Protein AF-A0A7J6RPG2-F1 (afdb_monomer_lite)

Sequence (304 aa):
GLPTIEQVSAVSSQVAEGRAPYADLAVFRPKQRERLKKLKQAQWVFDDAGRLEKQVKTGVPSHAEWREAFRLFKFSCVMVGASTVAEMDRYEAVVDGLASTYRDYWSVVYEADDNLRSSMLARYKPTVQDSTWGQAFSAAADDIRYWTTHVDRVVTRVRIEESKGAASGRDQPGRVPGENARRGKDVSREVCYAYQGGAHAGLVCPDGRRHVCLKCRKDHELPRGNRDCKREKVAAKGVGRGQQRGAAAKKDEITNDVCRGKSQTEPSKLRDTGGGESRERKVYLGGLRRAYESSRFMPRGRIV

pLDDT: mean 70.22, std 24.09, range [25.72, 98.0]

Foldseek 3Di:
DAADPVLLVQQLVCVVVVHQRDDDLLQQAPPSVVVVVVQVVDDFDQDPVRHTGGDRPSDDDQPVSSLRSLVNSLNSCVVSVQADNVLSVLLNVLLVLLCQQPVVPNVLSSVLVNCCRHPVLVVQFDPDPPTHSSSSSNSSSQPLVSCCVRPVVVVVVVVVVVVVVVVVPPDDDDDDDDDPPPPDDPQLSHADCCLVVQNQQQHQDPSNHFQAASNASDGDNHNRGNPPDPPDPPPPDDDDDDDDDDDDDDDDDDDDDDDDDDDDDDDDDDDDDDDDDPPVVCVVVVVVVVVVVVVVDDDDDDDD

Organism: Perkinsus olseni (NCBI:txid32597)

Secondary structure (DSSP, 8-state):
-PPPHHHHHHHHHHHHTTPPP---TTT--TTHHHHHHHHHH---EE-TTS-EE-----PPPPHHHHHHHHHHHHHHHHHTTS--HHHHHHHHHHHHHHHHHTGGGHHHHHHHHHHIIIIIGGGGS-SSTT--HHHHHHHHHH-HHHHIIIIIHHHHHHHHHHHHHHHHT-----------------GGGSBPSTTTTTTTTTS--TT--B-B-TTT-SB---TTGGGS------------------------------------------------THHHHHHHHHHHHHHHHTTS----PPP-

Structure (mmCIF, N/CA/C/O backbone):
data_AF-A0A7J6RPG2-F1
#
_entry.id   AF-A0A7J6RPG2-F1
#
loop_
_atom_site.group_PDB
_atom_site.id
_atom_site.type_symbol
_atom_site.label_atom_id
_atom_site.label_alt_id
_atom_site.label_comp_id
_atom_site.label_asym_id
_atom_site.label_entity_id
_atom_site.label_seq_id
_atom_site.pdbx_PDB_ins_code
_atom_site.Cartn_x
_atom_site.Cartn_y
_atom_site.Cartn_z
_atom_site.occupancy
_atom_site.B_iso_or_equiv
_atom_site.auth_seq_id
_atom_site.auth_comp_id
_atom_site.auth_asym_id
_atom_site.auth_atom_id
_atom_site.pdbx_PDB_model_num
ATOM 1 N N . GLY A 1 1 ? 8.652 -1.712 13.940 1.00 68.75 1 GLY A N 1
ATOM 2 C CA . GLY A 1 1 ? 8.464 -1.078 15.262 1.00 68.75 1 GLY A CA 1
ATOM 3 C C . GLY A 1 1 ? 6.985 -0.891 15.530 1.00 68.75 1 GLY A C 1
ATOM 4 O O . GLY A 1 1 ? 6.203 -1.106 14.613 1.00 68.75 1 GLY A O 1
ATOM 5 N N . LEU A 1 2 ? 6.614 -0.515 16.754 1.00 83.56 2 LEU A N 1
ATOM 6 C CA . LEU A 1 2 ? 5.250 -0.078 17.072 1.00 83.56 2 LEU A CA 1
ATOM 7 C C . LEU A 1 2 ? 5.065 1.402 16.681 1.00 83.56 2 LEU A C 1
ATOM 9 O O . LEU A 1 2 ? 6.048 2.150 16.730 1.00 83.56 2 LEU A O 1
ATOM 13 N N . PRO A 1 3 ? 3.854 1.821 16.271 1.00 90.25 3 PRO A N 1
ATOM 14 C CA . PRO A 1 3 ? 3.571 3.218 15.955 1.00 90.25 3 PRO A CA 1
ATOM 15 C C . PRO A 1 3 ? 3.589 4.089 17.216 1.00 90.25 3 PRO A C 1
ATOM 17 O O . PRO A 1 3 ? 3.253 3.628 18.307 1.00 90.25 3 PRO A O 1
ATOM 20 N N . THR A 1 4 ? 3.979 5.357 17.072 1.00 90.75 4 THR A N 1
ATOM 21 C CA . THR A 1 4 ? 3.915 6.321 18.181 1.00 90.75 4 THR A CA 1
ATOM 22 C C . THR A 1 4 ? 2.475 6.758 18.451 1.00 90.75 4 THR A C 1
ATOM 24 O O . THR A 1 4 ? 1.588 6.591 17.609 1.00 90.75 4 THR A O 1
ATOM 27 N N . ILE A 1 5 ? 2.225 7.358 19.617 1.00 90.19 5 ILE A N 1
ATOM 28 C CA . ILE A 1 5 ? 0.886 7.848 19.963 1.00 90.19 5 ILE A CA 1
ATOM 29 C C . ILE A 1 5 ? 0.397 8.922 18.986 1.00 90.19 5 ILE A C 1
ATOM 31 O O . ILE A 1 5 ? -0.781 8.937 18.641 1.00 90.19 5 ILE A O 1
ATOM 35 N N . GLU A 1 6 ? 1.287 9.778 18.477 1.00 90.31 6 GLU A N 1
ATOM 36 C CA . GLU A 1 6 ? 0.940 10.808 17.495 1.00 90.31 6 GLU A CA 1
ATOM 37 C C . GLU A 1 6 ? 0.529 10.185 16.158 1.00 90.31 6 GLU A C 1
ATOM 39 O O . GLU A 1 6 ? -0.450 10.612 15.548 1.00 90.31 6 GLU A O 1
ATOM 44 N N . GLN A 1 7 ? 1.234 9.132 15.732 1.00 92.31 7 GLN A N 1
ATOM 45 C CA . GLN A 1 7 ? 0.913 8.378 14.521 1.00 92.31 7 GLN A CA 1
ATOM 46 C C . GLN A 1 7 ? -0.458 7.702 14.627 1.00 92.31 7 GLN A C 1
ATOM 48 O O . GLN A 1 7 ? -1.275 7.817 13.715 1.00 92.31 7 GLN A O 1
ATOM 53 N N . VAL A 1 8 ? -0.739 7.041 15.755 1.00 94.75 8 VAL A N 1
ATOM 54 C CA . VAL A 1 8 ? -2.049 6.418 16.003 1.00 94.75 8 VAL A CA 1
ATOM 55 C C . VAL A 1 8 ? -3.150 7.475 16.093 1.00 94.75 8 VAL A C 1
ATOM 57 O O . VAL A 1 8 ? -4.216 7.292 15.512 1.00 94.75 8 VAL A O 1
ATOM 60 N N . SER A 1 9 ? -2.893 8.602 16.761 1.00 93.50 9 SER A N 1
ATOM 61 C CA . SER A 1 9 ? -3.874 9.683 16.926 1.00 93.50 9 SER A CA 1
ATOM 62 C C . SER A 1 9 ? -4.251 10.337 15.595 1.00 93.50 9 SER A C 1
ATOM 64 O O . SER A 1 9 ? -5.424 10.635 15.383 1.00 93.50 9 SER A O 1
ATOM 66 N N . ALA A 1 10 ? -3.291 10.509 14.680 1.00 92.56 10 ALA A N 1
ATOM 67 C CA . ALA A 1 10 ? -3.544 11.054 13.346 1.00 92.56 10 ALA A CA 1
ATOM 68 C C . ALA A 1 10 ? -4.433 10.135 12.489 1.00 92.56 10 ALA A C 1
ATOM 70 O O . ALA A 1 10 ? -5.340 10.610 11.812 1.00 92.56 10 ALA A O 1
ATOM 71 N N . VAL A 1 11 ? -4.213 8.817 12.543 1.00 95.19 11 VAL A N 1
ATOM 72 C CA . VAL A 1 11 ? -5.087 7.852 11.852 1.00 95.19 11 VAL A CA 1
ATOM 73 C C . VAL A 1 11 ? -6.458 7.788 12.534 1.00 95.19 11 VAL A C 1
ATOM 75 O O . VAL A 1 11 ? -7.488 7.753 11.865 1.00 95.19 11 VAL A O 1
ATOM 78 N N . SER A 1 12 ? -6.486 7.825 13.869 1.00 96.12 12 SER A N 1
ATOM 79 C CA . SER A 1 12 ? -7.718 7.803 14.664 1.00 96.12 12 SER A CA 1
ATOM 80 C C . SER A 1 12 ? -8.649 8.968 14.323 1.00 96.12 12 SER A C 1
ATOM 82 O O . SER A 1 12 ? -9.844 8.752 14.132 1.00 96.12 12 SER A O 1
ATOM 84 N N . SER A 1 13 ? -8.119 10.190 14.172 1.00 96.56 13 SER A N 1
ATOM 85 C CA . SER A 1 13 ? -8.940 11.358 13.826 1.00 96.56 13 SER A CA 1
ATOM 86 C C . SER A 1 13 ? -9.580 11.233 12.443 1.00 96.56 13 SER A C 1
ATOM 88 O O . SER A 1 13 ? -10.771 11.493 12.298 1.00 96.56 13 SER A O 1
ATOM 90 N N . GLN A 1 14 ? -8.840 10.753 11.437 1.00 95.56 14 GLN A N 1
ATOM 91 C CA . GLN A 1 14 ? -9.394 10.503 10.102 1.00 95.56 14 GLN A CA 1
ATOM 92 C C . GLN A 1 14 ? -10.543 9.493 10.147 1.00 95.56 14 GLN A C 1
ATOM 94 O O . GLN A 1 14 ? -11.606 9.746 9.581 1.00 95.56 14 GLN A O 1
ATOM 99 N N . VAL A 1 15 ? -10.342 8.375 10.850 1.00 94.94 15 VAL A N 1
ATOM 100 C CA . VAL A 1 15 ? -11.338 7.303 10.960 1.00 94.94 15 VAL A CA 1
ATOM 101 C C . VAL A 1 15 ? -12.573 7.775 11.729 1.00 94.94 15 VAL A C 1
ATOM 103 O O . VAL A 1 15 ? -13.691 7.489 11.305 1.00 94.94 15 VAL A O 1
ATOM 106 N N . ALA A 1 16 ? -12.391 8.534 12.813 1.00 94.88 16 ALA A N 1
ATOM 107 C CA . ALA A 1 16 ? -13.488 9.108 13.593 1.00 94.88 16 ALA A CA 1
ATOM 108 C C . ALA A 1 16 ? -14.332 10.106 12.781 1.00 94.88 16 ALA A C 1
ATOM 110 O O . ALA A 1 16 ? -15.541 10.193 12.978 1.00 94.88 16 ALA A O 1
ATOM 111 N N . GLU A 1 17 ? -13.713 10.819 11.838 1.00 94.69 17 GLU A N 1
ATOM 112 C CA . GLU A 1 17 ? -14.393 11.708 10.887 1.00 94.69 17 GLU A CA 1
ATOM 113 C C . GLU A 1 17 ? -14.997 10.961 9.681 1.00 94.69 17 GLU A C 1
ATOM 115 O O . GLU A 1 17 ? -15.506 11.587 8.754 1.00 94.69 17 GLU A O 1
ATOM 120 N N . GLY A 1 18 ? -14.933 9.626 9.658 1.00 90.81 18 GLY A N 1
ATOM 121 C CA . GLY A 1 18 ? -15.446 8.813 8.555 1.00 90.81 18 GLY A CA 1
ATOM 122 C C . GLY A 1 18 ? -14.647 8.956 7.257 1.00 90.81 18 GLY A C 1
ATOM 123 O O . GLY A 1 18 ? -15.123 8.544 6.199 1.00 90.81 18 GLY A O 1
ATOM 124 N N . ARG A 1 19 ? -13.437 9.525 7.313 1.00 93.44 19 ARG A N 1
ATOM 125 C CA . ARG A 1 19 ? -12.527 9.624 6.168 1.00 93.44 19 ARG A CA 1
ATOM 126 C C . ARG A 1 19 ? -11.688 8.359 6.033 1.00 93.44 19 ARG A C 1
ATOM 128 O O . ARG A 1 19 ? -11.460 7.635 7.003 1.00 93.44 19 ARG A O 1
ATOM 135 N N . ALA A 1 20 ? -11.210 8.116 4.814 1.00 94.75 20 ALA A N 1
ATOM 136 C CA . ALA A 1 20 ? -10.278 7.032 4.546 1.00 94.75 20 ALA A CA 1
ATOM 137 C C . ALA A 1 20 ? -9.013 7.200 5.411 1.00 94.75 20 ALA A C 1
ATOM 139 O O . ALA A 1 20 ? -8.448 8.299 5.431 1.00 94.75 20 ALA A O 1
ATOM 140 N N . PRO A 1 21 ? -8.562 6.155 6.132 1.00 96.00 21 PRO A N 1
ATOM 141 C CA . PRO A 1 21 ? -7.306 6.209 6.860 1.00 96.00 21 PRO A CA 1
ATOM 142 C C . PRO A 1 21 ? -6.176 6.340 5.844 1.00 96.00 21 PRO A C 1
ATOM 144 O O . PRO A 1 21 ? -6.013 5.491 4.965 1.00 96.00 21 PRO A O 1
ATOM 147 N N . TYR A 1 22 ? -5.396 7.408 5.960 1.00 95.31 22 TYR A N 1
ATOM 148 C CA . TYR A 1 22 ? -4.327 7.705 5.022 1.00 95.31 22 TYR A CA 1
ATOM 149 C C . TYR A 1 22 ? -3.130 8.322 5.734 1.00 95.31 22 TYR A C 1
ATOM 151 O O . TYR A 1 22 ? -3.254 9.283 6.495 1.00 95.31 22 TYR A O 1
ATOM 159 N N . ALA A 1 23 ? -1.952 7.803 5.408 1.00 93.75 23 ALA A N 1
ATOM 160 C CA . ALA A 1 23 ? -0.681 8.407 5.748 1.00 93.75 23 ALA A CA 1
ATOM 161 C C . ALA A 1 23 ? 0.273 8.292 4.555 1.00 93.75 23 ALA A C 1
ATOM 163 O O . ALA A 1 23 ? 0.335 7.246 3.905 1.00 93.75 23 ALA A O 1
ATOM 164 N N . ASP A 1 24 ? 1.040 9.350 4.301 1.00 91.69 24 ASP A N 1
ATOM 165 C CA . ASP A 1 24 ? 2.139 9.317 3.336 1.00 91.69 24 ASP A CA 1
ATOM 166 C C . ASP A 1 24 ? 3.271 8.443 3.896 1.00 91.69 24 ASP A C 1
ATOM 168 O O . ASP A 1 24 ? 3.903 8.785 4.900 1.00 91.69 24 ASP A O 1
ATOM 172 N N . LEU A 1 25 ? 3.538 7.307 3.250 1.00 92.06 25 LEU A N 1
ATOM 173 C CA . LEU A 1 25 ? 4.513 6.309 3.701 1.00 92.06 25 LEU A CA 1
ATOM 174 C C . LEU A 1 25 ? 5.975 6.739 3.481 1.00 92.06 25 LEU A C 1
ATOM 176 O O . LEU A 1 25 ? 6.895 6.164 4.080 1.00 92.06 25 LEU A O 1
ATOM 180 N N . ALA A 1 26 ? 6.224 7.791 2.695 1.00 87.12 26 ALA A N 1
ATOM 181 C CA . ALA A 1 26 ? 7.533 8.431 2.656 1.00 87.12 26 ALA A CA 1
ATOM 182 C C . ALA A 1 26 ? 7.862 9.082 4.012 1.00 87.12 26 ALA A C 1
ATOM 184 O O . ALA A 1 26 ? 9.022 9.048 4.451 1.00 87.12 26 ALA A O 1
ATOM 185 N N . VAL A 1 27 ? 6.836 9.590 4.706 1.00 85.56 27 VAL A N 1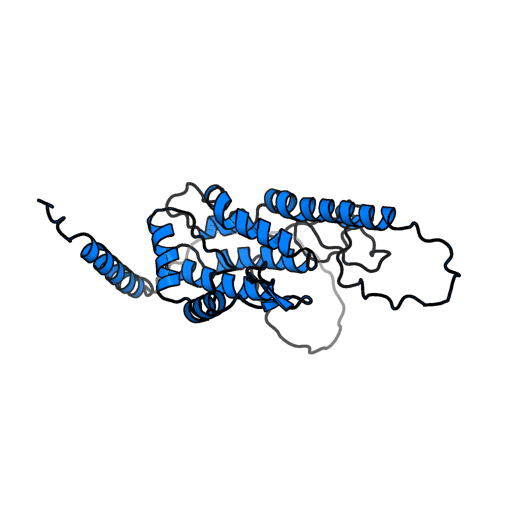
ATOM 186 C CA . VAL A 1 27 ? 6.927 10.305 5.987 1.00 85.56 27 VAL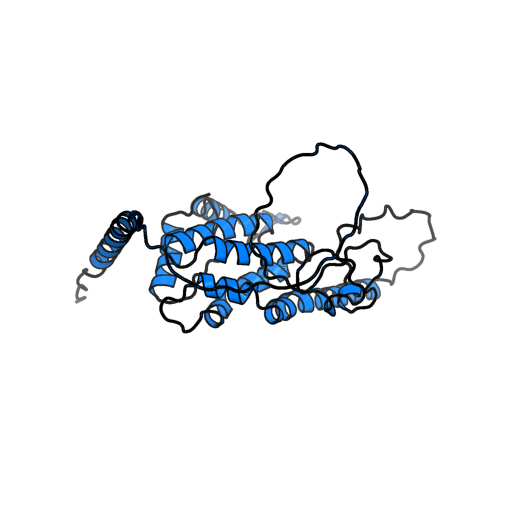 A CA 1
ATOM 187 C C . VAL A 1 27 ? 6.602 9.405 7.190 1.00 85.56 27 VAL A C 1
ATOM 189 O O . VAL A 1 27 ? 7.283 9.490 8.218 1.00 85.56 27 VAL A O 1
ATOM 192 N N . PHE A 1 28 ? 5.602 8.529 7.071 1.00 88.31 28 PHE A N 1
ATOM 193 C CA . PHE A 1 28 ? 5.028 7.713 8.147 1.00 88.31 28 PHE A CA 1
ATOM 194 C C . PHE A 1 28 ? 5.927 6.533 8.529 1.00 88.31 28 PHE A C 1
ATOM 196 O O . PHE A 1 28 ? 5.744 5.396 8.099 1.00 88.31 28 PHE A O 1
ATOM 203 N N . ARG A 1 29 ? 6.970 6.816 9.309 1.00 85.94 29 ARG A N 1
ATOM 204 C CA . ARG A 1 29 ? 8.091 5.897 9.544 1.00 85.94 29 ARG A CA 1
ATOM 205 C C . ARG A 1 29 ? 8.485 5.831 11.018 1.00 85.94 29 ARG A C 1
ATOM 207 O O . ARG A 1 29 ? 8.101 6.709 11.794 1.00 85.94 29 ARG A O 1
ATOM 214 N N . PRO A 1 30 ? 9.268 4.822 11.438 1.00 84.44 30 PRO A N 1
ATOM 215 C CA . PRO A 1 30 ? 9.754 4.782 12.808 1.00 84.44 30 PRO A CA 1
ATOM 216 C C . PRO A 1 30 ? 10.658 5.987 13.088 1.00 84.44 30 PRO A C 1
ATOM 218 O O . PRO A 1 30 ? 11.291 6.533 12.182 1.00 84.44 30 PRO A O 1
ATOM 221 N N . LYS A 1 31 ? 10.733 6.399 14.360 1.00 81.06 31 LYS A N 1
ATOM 222 C CA . LYS A 1 31 ? 11.570 7.528 14.808 1.00 81.06 31 LYS A CA 1
ATOM 223 C C . LYS A 1 31 ? 11.309 8.821 14.016 1.00 81.06 31 LYS A C 1
ATOM 225 O O . LYS A 1 31 ? 12.222 9.609 13.763 1.00 81.06 31 LYS A O 1
ATOM 230 N N . GLN A 1 32 ? 10.049 9.063 13.643 1.00 76.75 32 GLN A N 1
ATOM 231 C CA . GLN A 1 32 ? 9.643 10.185 12.791 1.00 76.75 32 GLN A CA 1
ATOM 232 C C . GLN A 1 32 ? 10.148 11.539 13.306 1.00 76.75 32 GLN A C 1
ATOM 234 O O . GLN A 1 32 ? 10.609 12.355 12.516 1.00 76.75 32 GLN A O 1
ATOM 239 N N . ARG A 1 33 ? 10.163 11.765 14.626 1.00 77.38 33 ARG A N 1
ATOM 240 C CA . ARG A 1 33 ? 10.690 13.001 15.230 1.00 77.38 33 ARG A CA 1
ATOM 241 C C . ARG A 1 33 ? 12.181 13.213 14.951 1.00 77.38 33 ARG A C 1
ATOM 243 O O . ARG A 1 33 ? 12.581 14.315 14.588 1.00 77.38 33 ARG A O 1
ATOM 250 N N . GLU A 1 34 ? 13.002 12.178 15.103 1.00 79.81 34 GLU A N 1
ATOM 251 C CA . GLU A 1 34 ? 14.437 12.243 14.795 1.00 79.81 34 GLU A CA 1
ATOM 252 C C . GLU A 1 34 ? 14.668 12.423 13.297 1.00 79.81 34 GLU A C 1
ATOM 254 O O . GLU A 1 34 ? 15.503 13.227 12.890 1.00 79.81 34 GLU A O 1
ATOM 259 N N . ARG A 1 35 ? 13.891 11.725 12.463 1.00 76.19 35 ARG A N 1
ATOM 260 C CA . ARG A 1 35 ? 13.989 11.853 11.009 1.00 76.19 35 ARG A CA 1
ATOM 261 C C . ARG A 1 35 ? 13.576 13.237 10.526 1.00 76.19 35 ARG A C 1
ATOM 263 O O . ARG A 1 35 ? 14.281 13.805 9.707 1.00 76.19 35 ARG A O 1
ATOM 270 N N . LEU A 1 36 ? 12.491 13.806 11.045 1.00 75.50 36 LEU A N 1
ATOM 271 C CA . LEU A 1 36 ? 12.065 15.166 10.717 1.00 75.50 36 LEU A CA 1
ATOM 272 C C . LEU A 1 36 ? 13.099 16.199 11.169 1.00 75.50 36 LEU A C 1
ATOM 274 O O . LEU A 1 36 ? 13.343 17.153 10.442 1.00 75.50 36 LEU A O 1
ATOM 278 N N . LYS A 1 37 ? 13.756 15.999 12.320 1.00 76.62 37 LYS A N 1
ATOM 279 C CA . LYS A 1 37 ? 14.907 16.827 12.716 1.00 76.62 37 LYS A CA 1
ATOM 280 C C . LYS A 1 37 ? 16.047 16.707 11.705 1.00 76.62 37 LYS A C 1
ATOM 282 O O . LYS A 1 37 ? 16.511 17.729 11.224 1.00 76.62 37 LYS A O 1
ATOM 287 N N . LYS A 1 38 ? 16.431 15.487 11.314 1.00 71.75 38 LYS A N 1
ATOM 288 C CA . LYS A 1 38 ? 17.472 15.252 10.296 1.00 71.75 38 LYS A CA 1
ATOM 289 C C . LYS A 1 38 ? 17.104 15.817 8.921 1.00 71.75 38 LYS A C 1
ATOM 291 O O . LYS A 1 38 ? 17.973 16.343 8.247 1.00 71.75 38 LYS A O 1
ATOM 296 N N . LEU A 1 39 ? 15.836 15.745 8.516 1.00 69.25 39 LEU A N 1
ATOM 297 C CA . LEU A 1 39 ? 15.333 16.322 7.264 1.00 69.25 39 LEU A CA 1
ATOM 298 C C . LEU A 1 39 ? 15.305 17.851 7.294 1.00 69.25 39 LEU A C 1
ATOM 300 O O . LEU A 1 39 ? 15.491 18.460 6.253 1.00 69.25 39 LEU A O 1
ATOM 304 N N . LYS A 1 40 ? 15.070 18.455 8.466 1.00 67.00 40 LYS A N 1
ATOM 305 C CA . LYS A 1 40 ? 15.168 19.907 8.679 1.00 67.00 40 LYS A CA 1
ATOM 306 C C . LYS A 1 40 ? 16.621 20.390 8.809 1.00 67.00 40 LYS A C 1
ATOM 308 O O . LYS A 1 40 ? 16.874 21.565 8.575 1.00 67.00 40 LYS A O 1
ATOM 313 N N . GLN A 1 41 ? 17.536 19.515 9.241 1.00 62.34 41 GLN A N 1
ATOM 314 C CA . GLN A 1 41 ? 18.970 19.792 9.422 1.00 62.34 41 GLN A CA 1
ATOM 315 C C . GLN A 1 41 ? 19.796 19.532 8.156 1.00 62.34 41 GLN A C 1
ATOM 317 O O . GLN A 1 41 ? 20.748 20.260 7.900 1.00 62.34 41 GLN A O 1
ATOM 322 N N . ALA A 1 42 ? 19.420 18.549 7.332 1.00 61.62 42 ALA A N 1
ATOM 323 C CA . ALA A 1 42 ? 19.679 18.632 5.900 1.00 61.62 42 ALA A CA 1
ATOM 324 C C . ALA A 1 42 ? 18.945 19.900 5.441 1.00 61.62 42 ALA A C 1
ATOM 326 O O . ALA A 1 42 ? 17.808 20.128 5.827 1.00 61.62 42 ALA A O 1
ATOM 327 N N . GLN A 1 43 ? 19.576 20.843 4.766 1.00 59.72 43 GLN A N 1
ATOM 328 C CA . GLN A 1 43 ? 19.829 20.747 3.345 1.00 59.72 43 GLN A CA 1
ATOM 329 C C . GLN A 1 43 ? 20.799 21.874 2.962 1.00 59.72 43 GLN A C 1
ATOM 331 O O . GLN A 1 43 ? 20.368 22.976 2.652 1.00 59.72 43 GLN A O 1
ATOM 336 N N . TRP A 1 44 ? 22.093 21.604 2.998 1.00 61.69 44 TRP A N 1
ATOM 337 C CA . TRP A 1 44 ? 23.102 22.426 2.342 1.00 61.69 44 TRP A CA 1
ATOM 338 C C . TRP A 1 44 ? 24.213 21.458 1.953 1.00 61.69 44 TRP A C 1
ATOM 340 O O . TRP A 1 44 ? 24.912 20.931 2.815 1.00 61.69 44 TRP A O 1
ATOM 350 N N . VAL A 1 45 ? 24.274 21.114 0.674 1.00 66.81 45 VAL A N 1
ATOM 351 C CA . VAL A 1 45 ? 25.299 20.244 0.095 1.00 66.81 45 VAL A CA 1
ATOM 352 C C . VAL A 1 45 ? 26.009 21.077 -0.957 1.00 66.81 45 VAL A C 1
ATOM 354 O O . VAL A 1 45 ? 25.343 21.759 -1.728 1.00 66.81 45 VAL A O 1
ATOM 357 N N . PHE A 1 46 ? 27.337 21.069 -0.962 1.00 72.62 46 PHE A N 1
ATOM 358 C CA . PHE A 1 46 ? 28.089 21.710 -2.034 1.00 72.62 46 PHE A CA 1
ATOM 359 C C . PHE A 1 46 ? 27.905 20.902 -3.324 1.00 72.62 46 PHE A C 1
ATOM 361 O O . PHE A 1 46 ? 28.097 19.686 -3.307 1.00 72.62 46 PHE A O 1
ATOM 368 N N . ASP A 1 47 ? 27.486 21.559 -4.405 1.00 74.44 47 ASP A N 1
ATOM 369 C CA . ASP A 1 47 ? 27.525 20.981 -5.748 1.00 74.44 47 ASP A CA 1
ATOM 370 C C . ASP A 1 47 ? 28.986 20.818 -6.218 1.00 74.44 47 ASP A C 1
ATOM 372 O O . ASP A 1 47 ? 29.922 21.328 -5.593 1.00 74.44 47 ASP A O 1
ATOM 376 N N . ASP A 1 48 ? 29.196 20.120 -7.337 1.00 76.94 48 ASP A N 1
ATOM 377 C CA . ASP A 1 48 ? 30.534 19.929 -7.923 1.00 76.94 48 ASP A CA 1
ATOM 378 C C . ASP A 1 48 ? 31.192 21.256 -8.371 1.00 76.94 48 ASP A C 1
ATOM 380 O O . ASP A 1 48 ? 32.386 21.297 -8.661 1.00 76.94 48 ASP A O 1
ATOM 384 N N . ALA A 1 49 ? 30.431 22.356 -8.397 1.00 80.94 49 ALA A N 1
ATOM 385 C CA . ALA A 1 49 ? 30.889 23.716 -8.670 1.00 80.94 49 ALA A CA 1
ATOM 386 C C . ALA A 1 49 ? 31.090 24.560 -7.387 1.00 80.94 49 ALA A C 1
ATOM 388 O O . ALA A 1 49 ? 31.330 25.766 -7.475 1.00 80.94 49 ALA A O 1
ATOM 389 N N . GLY A 1 50 ? 31.006 23.956 -6.194 1.00 80.00 50 GLY A N 1
ATOM 390 C CA . GLY A 1 50 ? 31.215 24.621 -4.906 1.00 80.00 50 GLY A CA 1
ATOM 391 C C . GLY A 1 50 ? 30.066 25.525 -4.439 1.00 80.00 50 GLY A C 1
ATOM 392 O O . GLY A 1 50 ? 30.249 26.319 -3.514 1.00 80.00 50 GLY A O 1
ATOM 393 N N . ARG A 1 51 ? 28.875 25.427 -5.033 1.00 80.94 51 ARG A N 1
ATOM 394 C CA . ARG A 1 51 ? 27.676 26.172 -4.624 1.00 80.94 51 ARG A CA 1
ATOM 395 C C . ARG A 1 51 ? 26.877 25.382 -3.601 1.00 80.94 51 ARG A C 1
ATOM 397 O O . ARG A 1 51 ? 26.670 24.182 -3.731 1.00 80.94 51 ARG A O 1
ATOM 404 N N . LEU A 1 52 ? 26.408 26.075 -2.572 1.00 75.06 52 LEU A N 1
ATOM 405 C CA . LEU A 1 52 ? 25.633 25.478 -1.494 1.00 75.06 52 LEU A CA 1
ATOM 406 C C . LEU A 1 52 ? 24.184 25.253 -1.966 1.00 75.06 52 LEU A C 1
ATOM 408 O O . LEU A 1 52 ? 23.405 26.199 -2.056 1.00 75.06 52 LEU A O 1
ATOM 412 N N . GLU A 1 53 ? 23.808 24.010 -2.259 1.00 71.50 53 GLU A N 1
ATOM 413 C CA . GLU A 1 53 ? 22.463 23.655 -2.710 1.00 71.50 53 GLU A CA 1
ATOM 414 C C . GLU A 1 53 ? 21.629 22.973 -1.623 1.00 71.50 53 GLU A C 1
ATOM 416 O O . GLU A 1 53 ? 22.052 22.065 -0.894 1.00 71.50 53 GLU A O 1
ATOM 421 N N . LYS A 1 54 ? 20.369 23.399 -1.543 1.00 65.94 54 LYS A N 1
ATOM 422 C CA . LYS A 1 54 ? 19.377 22.855 -0.625 1.00 65.94 54 LYS A CA 1
ATOM 423 C C . LYS A 1 54 ? 18.810 21.542 -1.196 1.00 65.94 54 LYS A C 1
ATOM 425 O O . LYS A 1 54 ? 17.752 21.531 -1.815 1.00 65.94 54 LYS A O 1
ATOM 430 N N . GLN A 1 55 ? 19.475 20.403 -0.968 1.00 57.91 55 GLN A N 1
ATOM 431 C CA . GLN A 1 55 ? 19.073 19.098 -1.541 1.00 57.91 55 GLN A CA 1
ATOM 432 C C . GLN A 1 55 ? 17.904 18.413 -0.808 1.00 57.91 55 GLN A C 1
ATOM 434 O O . GLN A 1 55 ? 18.070 17.964 0.329 1.00 57.91 55 GLN A O 1
ATOM 439 N N . VAL A 1 56 ? 16.692 18.381 -1.388 1.00 56.06 56 VAL A N 1
ATOM 440 C CA . VAL A 1 56 ? 15.507 17.828 -0.692 1.00 56.06 56 VAL A CA 1
ATOM 441 C C . VAL A 1 56 ? 15.541 16.315 -0.860 1.00 56.06 56 VAL A C 1
ATOM 443 O O . VAL A 1 56 ? 15.228 15.795 -1.923 1.00 56.06 56 VAL A O 1
ATOM 446 N N . LYS A 1 57 ? 15.908 15.577 0.194 1.00 54.62 57 LYS A N 1
ATOM 447 C CA . LYS A 1 57 ? 15.890 14.101 0.197 1.00 54.62 57 LYS A CA 1
ATOM 448 C C . LYS A 1 57 ? 14.478 13.525 0.384 1.00 54.62 57 LYS A C 1
ATOM 450 O O . LYS A 1 57 ? 14.277 12.628 1.201 1.00 54.62 57 LYS A O 1
ATOM 455 N N . THR A 1 58 ? 13.487 14.022 -0.348 1.00 59.47 58 THR A N 1
ATOM 456 C CA . THR A 1 58 ? 12.170 13.371 -0.448 1.00 59.47 58 THR A CA 1
ATOM 457 C C . THR A 1 58 ? 12.115 12.582 -1.748 1.00 59.47 58 THR A C 1
ATOM 459 O O . THR A 1 58 ? 11.388 12.926 -2.673 1.00 59.47 58 THR A O 1
ATOM 462 N N . GLY A 1 59 ? 12.953 11.550 -1.838 1.00 69.31 59 GLY A N 1
ATOM 463 C CA . GLY A 1 59 ? 12.839 10.554 -2.897 1.00 69.31 59 GLY A CA 1
ATOM 464 C C . GLY A 1 59 ? 11.695 9.586 -2.606 1.00 69.31 59 GLY A C 1
ATOM 465 O O . GLY A 1 59 ? 11.317 9.391 -1.446 1.00 69.31 59 GLY A O 1
ATOM 466 N N . VAL A 1 60 ? 11.180 8.957 -3.663 1.00 82.88 60 VAL A N 1
ATOM 467 C CA . VAL A 1 60 ? 10.302 7.788 -3.552 1.00 82.88 60 VAL A CA 1
ATOM 468 C C . VAL A 1 60 ? 10.970 6.776 -2.609 1.00 82.88 60 VAL A C 1
ATOM 470 O O . VAL A 1 60 ? 12.143 6.447 -2.815 1.00 82.88 60 VAL A O 1
ATOM 473 N N . PRO A 1 61 ? 10.280 6.302 -1.556 1.00 89.31 61 PRO A N 1
ATOM 474 C CA . PRO A 1 61 ? 10.862 5.338 -0.631 1.00 89.31 61 PRO A CA 1
ATOM 475 C C . PRO A 1 61 ? 11.214 4.060 -1.386 1.00 89.31 61 PRO A C 1
ATOM 477 O O . PRO A 1 61 ? 10.477 3.673 -2.282 1.00 89.31 61 PRO A O 1
ATOM 480 N N . SER A 1 62 ? 12.288 3.361 -1.029 1.00 92.25 62 SER A N 1
ATOM 481 C CA . SER A 1 62 ? 12.530 2.023 -1.585 1.00 92.25 62 SER A CA 1
ATOM 482 C C . SER A 1 62 ? 11.421 1.042 -1.169 1.00 92.25 62 SER A C 1
ATOM 484 O O . SER A 1 62 ? 10.712 1.261 -0.187 1.00 92.25 62 SER A O 1
ATOM 486 N N . HIS A 1 63 ? 11.286 -0.088 -1.867 1.00 94.69 63 HIS A N 1
ATOM 487 C CA . HIS A 1 63 ? 10.285 -1.107 -1.514 1.00 94.69 63 HIS A CA 1
ATOM 488 C C . HIS A 1 63 ? 10.433 -1.625 -0.070 1.00 94.69 63 HIS A C 1
ATOM 490 O O . HIS A 1 63 ? 9.444 -1.783 0.645 1.00 94.69 63 HIS A O 1
ATOM 496 N N . ALA A 1 64 ? 11.667 -1.823 0.403 1.00 93.38 64 ALA A N 1
ATOM 497 C CA . ALA A 1 64 ? 11.930 -2.255 1.779 1.00 93.38 64 ALA A CA 1
ATOM 498 C C . ALA A 1 64 ? 11.472 -1.212 2.810 1.00 93.38 64 ALA A C 1
ATOM 500 O O . ALA A 1 64 ? 10.873 -1.541 3.833 1.00 93.38 64 ALA A O 1
ATOM 501 N N . GLU A 1 65 ? 11.728 0.054 2.507 1.00 91.94 65 GLU A N 1
ATOM 502 C CA . GLU A 1 65 ? 11.320 1.186 3.321 1.00 91.94 65 GLU A CA 1
ATOM 503 C C . GLU A 1 65 ? 9.800 1.392 3.343 1.00 91.94 65 GLU A C 1
ATOM 505 O O . GLU A 1 65 ? 9.231 1.676 4.398 1.00 91.94 65 GLU A O 1
ATOM 510 N N . TRP A 1 66 ? 9.142 1.223 2.193 1.00 95.19 66 TRP A N 1
ATOM 511 C CA . TRP A 1 66 ? 7.685 1.201 2.097 1.00 95.19 66 TRP A CA 1
ATOM 512 C C . TRP A 1 66 ? 7.108 0.090 2.967 1.00 95.19 66 TRP A C 1
ATOM 514 O O . TRP A 1 66 ? 6.187 0.348 3.730 1.00 95.19 66 TRP A O 1
ATOM 524 N N . ARG A 1 67 ? 7.686 -1.117 2.944 1.00 95.31 67 ARG A N 1
ATOM 525 C CA . ARG A 1 67 ? 7.191 -2.244 3.747 1.00 95.31 67 ARG A CA 1
ATOM 526 C C . ARG A 1 67 ? 7.286 -1.964 5.247 1.00 95.31 67 ARG A C 1
ATOM 528 O O . ARG A 1 67 ? 6.385 -2.310 6.008 1.00 95.31 67 ARG A O 1
ATOM 535 N N . GLU A 1 68 ? 8.362 -1.321 5.694 1.00 93.75 68 GLU A N 1
ATOM 536 C CA . GLU A 1 68 ? 8.492 -0.904 7.093 1.00 93.75 68 GLU A CA 1
ATOM 537 C C . GLU A 1 68 ? 7.431 0.140 7.484 1.00 93.75 68 GLU A C 1
ATOM 539 O O . GLU A 1 68 ? 6.778 -0.005 8.522 1.00 93.75 68 GLU A O 1
ATOM 544 N N . ALA A 1 69 ? 7.230 1.156 6.641 1.00 94.00 69 ALA A N 1
ATOM 545 C CA . ALA A 1 69 ? 6.214 2.190 6.836 1.00 94.00 69 ALA A CA 1
ATOM 546 C C . ALA A 1 69 ? 4.788 1.613 6.809 1.00 94.00 69 ALA A C 1
ATOM 548 O O . ALA A 1 69 ? 3.974 1.904 7.686 1.00 94.00 69 ALA A O 1
ATOM 549 N N . PHE A 1 70 ? 4.500 0.728 5.854 1.00 96.19 70 PHE A N 1
ATOM 550 C CA . PHE A 1 70 ? 3.204 0.081 5.702 1.00 96.19 70 PHE A CA 1
ATOM 551 C C . PHE A 1 70 ? 2.870 -0.791 6.910 1.00 96.19 70 PHE A C 1
ATOM 553 O O . PHE A 1 70 ? 1.740 -0.774 7.385 1.00 96.19 70 PHE A O 1
ATOM 560 N N . ARG A 1 71 ? 3.847 -1.501 7.487 1.00 95.12 71 ARG A N 1
ATOM 561 C CA . ARG A 1 71 ? 3.629 -2.279 8.717 1.00 95.12 71 ARG A CA 1
ATOM 562 C C . ARG A 1 71 ? 3.246 -1.402 9.903 1.00 95.12 71 ARG A C 1
ATOM 564 O O . ARG A 1 71 ? 2.347 -1.775 10.651 1.00 95.12 71 ARG A O 1
ATOM 571 N N . LEU A 1 72 ? 3.888 -0.245 10.068 1.00 95.31 72 LEU A N 1
ATOM 572 C CA . LEU A 1 72 ? 3.487 0.726 11.090 1.00 95.31 72 LEU A CA 1
ATOM 573 C C . LEU A 1 72 ? 2.059 1.214 10.854 1.00 95.31 72 LEU A C 1
ATOM 575 O O . LEU A 1 72 ? 1.250 1.200 11.777 1.00 95.31 72 LEU A O 1
ATOM 579 N N . PHE A 1 73 ? 1.748 1.593 9.614 1.00 96.50 73 PHE A N 1
ATOM 580 C CA . PHE A 1 73 ? 0.423 2.070 9.230 1.00 96.50 73 PHE A CA 1
ATOM 581 C C . PHE A 1 73 ? -0.660 1.002 9.446 1.00 96.50 73 PHE A C 1
ATOM 583 O O . PHE A 1 73 ? -1.712 1.291 10.015 1.00 96.50 73 PH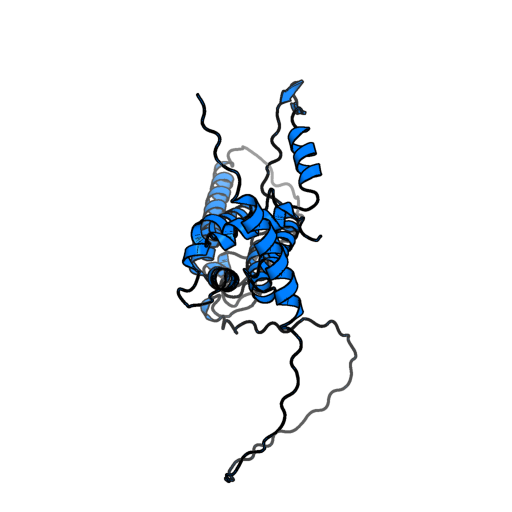E A O 1
ATOM 590 N N . LYS A 1 74 ? -0.369 -0.254 9.089 1.00 96.44 74 LYS A N 1
ATOM 591 C CA . LYS A 1 74 ? -1.195 -1.434 9.368 1.00 96.44 74 LYS A CA 1
ATOM 592 C C . LYS A 1 74 ? -1.492 -1.560 10.857 1.00 96.44 74 LYS A C 1
ATOM 594 O O . LYS A 1 74 ? -2.658 -1.671 11.225 1.00 96.44 74 LYS A O 1
ATOM 599 N N . PHE A 1 75 ? -0.475 -1.503 11.718 1.00 96.38 75 PHE A N 1
ATOM 600 C CA . PHE A 1 75 ? -0.698 -1.566 13.163 1.00 96.38 75 PHE A CA 1
ATOM 601 C C . PHE A 1 75 ? -1.538 -0.392 13.666 1.00 96.38 75 PHE A C 1
ATOM 603 O O . PHE A 1 75 ? -2.457 -0.620 14.447 1.00 96.38 75 PHE A O 1
ATOM 610 N N . SER A 1 76 ? -1.305 0.830 13.179 1.00 96.81 76 SER A N 1
ATOM 611 C CA . SER A 1 76 ? -2.149 1.982 13.515 1.00 96.81 76 SER A CA 1
ATOM 612 C C . SER A 1 76 ? -3.612 1.754 13.125 1.00 96.81 76 SER A C 1
ATOM 614 O O . SER A 1 76 ? -4.490 1.969 13.955 1.00 96.81 76 SER A O 1
ATOM 616 N N . CYS A 1 77 ? -3.882 1.253 11.915 1.00 97.12 77 CYS A N 1
ATOM 617 C CA . CYS A 1 77 ? -5.239 0.942 11.454 1.00 97.12 77 CYS A CA 1
ATOM 618 C C . CYS A 1 77 ? -5.918 -0.140 12.306 1.00 97.12 77 CYS A C 1
ATOM 620 O O . CYS A 1 77 ? -7.103 -0.027 12.617 1.00 97.12 77 CYS A O 1
ATOM 622 N N . VAL A 1 78 ? -5.172 -1.173 12.707 1.00 96.88 78 VAL A N 1
ATOM 623 C CA . VAL A 1 78 ? -5.683 -2.249 13.568 1.00 96.88 78 VAL A CA 1
ATOM 624 C C . VAL A 1 78 ? -5.983 -1.736 14.976 1.00 96.88 78 VAL A C 1
ATOM 626 O O . VAL A 1 78 ? -7.046 -2.028 15.518 1.00 96.88 78 VAL A O 1
ATOM 629 N N . MET A 1 79 ? -5.093 -0.926 15.555 1.00 96.12 79 MET A N 1
ATOM 630 C CA . MET A 1 79 ? -5.270 -0.360 16.898 1.00 96.12 79 MET A CA 1
ATOM 631 C C . MET A 1 79 ? -6.512 0.528 17.011 1.00 96.12 79 MET A C 1
ATOM 633 O O . MET A 1 79 ? -7.176 0.511 18.044 1.00 96.12 79 MET A O 1
ATOM 637 N N . VAL A 1 80 ? -6.847 1.282 15.959 1.00 96.38 80 VAL A N 1
ATOM 638 C CA . VAL A 1 80 ? -8.050 2.136 15.934 1.00 96.38 80 VAL A CA 1
ATOM 639 C C . VAL A 1 80 ? -9.312 1.388 15.483 1.00 96.38 80 VAL A C 1
ATOM 641 O O . VAL A 1 80 ? -10.374 1.992 15.372 1.00 96.38 80 VAL A O 1
ATOM 644 N N . GLY A 1 81 ? -9.216 0.084 15.202 1.00 95.38 81 GLY A N 1
ATOM 645 C CA . GLY A 1 81 ? -10.344 -0.735 14.752 1.00 95.38 81 GLY A CA 1
ATOM 646 C C . GLY A 1 81 ? -10.797 -0.470 13.312 1.00 95.38 81 GLY A C 1
ATOM 647 O O . GLY A 1 81 ? -11.889 -0.883 12.936 1.00 95.38 81 GLY A O 1
ATOM 648 N N . ALA A 1 82 ? -9.980 0.196 12.491 1.00 96.56 82 ALA A N 1
ATOM 649 C CA . ALA A 1 82 ? -10.311 0.483 11.095 1.00 96.56 82 ALA A CA 1
ATOM 650 C C . ALA A 1 82 ? -10.146 -0.738 10.174 1.00 96.56 82 ALA A C 1
ATOM 652 O O . ALA A 1 82 ? -10.767 -0.792 9.113 1.00 96.56 82 ALA A O 1
ATOM 653 N N . SER A 1 83 ? -9.307 -1.703 10.553 1.00 96.94 83 SER A N 1
ATOM 654 C CA . SER A 1 83 ? -9.022 -2.909 9.771 1.00 96.94 83 SER A CA 1
ATOM 655 C C . SER A 1 83 ? -8.583 -4.062 10.669 1.00 96.94 83 SER A C 1
ATOM 657 O O . SER A 1 83 ? -8.099 -3.850 11.778 1.00 96.94 83 SER A O 1
ATOM 659 N N . THR A 1 84 ? -8.679 -5.289 10.165 1.00 96.69 84 THR A N 1
ATOM 660 C CA . THR A 1 84 ? -8.001 -6.462 10.729 1.00 96.69 84 THR A CA 1
ATOM 661 C C . THR A 1 84 ? -6.601 -6.635 10.133 1.00 96.69 84 THR A C 1
ATOM 663 O O . THR A 1 84 ? -6.278 -6.070 9.084 1.00 96.69 84 THR A O 1
ATOM 666 N N . VAL A 1 85 ? -5.761 -7.441 10.794 1.00 96.31 85 VAL A N 1
ATOM 667 C CA . VAL A 1 85 ? -4.417 -7.788 10.295 1.00 96.31 85 VAL A CA 1
ATOM 668 C C . VAL A 1 85 ? -4.505 -8.529 8.958 1.00 96.31 85 VAL A C 1
ATOM 670 O O . VAL A 1 85 ? -3.788 -8.179 8.029 1.00 96.31 85 VAL A O 1
ATOM 673 N N . ALA A 1 86 ? -5.426 -9.490 8.833 1.00 96.12 86 ALA A N 1
ATOM 674 C CA . ALA A 1 86 ? -5.569 -10.313 7.632 1.00 96.12 86 ALA A CA 1
ATOM 675 C C . ALA A 1 86 ? -5.943 -9.494 6.382 1.00 96.12 86 ALA A C 1
ATOM 677 O O . ALA A 1 86 ? -5.421 -9.745 5.297 1.00 96.12 86 ALA A O 1
ATOM 678 N N . GLU A 1 87 ? -6.818 -8.497 6.531 1.00 95.69 87 GLU A N 1
ATOM 679 C CA . GLU A 1 87 ? -7.197 -7.589 5.441 1.00 95.69 87 GLU A CA 1
ATOM 680 C C . GLU A 1 87 ? -6.006 -6.747 4.961 1.00 95.69 87 GLU A C 1
ATOM 682 O O . GLU A 1 87 ? -5.772 -6.619 3.759 1.00 95.69 87 GLU A O 1
ATOM 687 N N . MET A 1 88 ? -5.205 -6.226 5.895 1.00 97.31 88 MET A N 1
ATOM 688 C CA . MET A 1 88 ? -4.015 -5.441 5.558 1.00 97.31 88 MET A CA 1
ATOM 689 C C . MET A 1 88 ? -2.890 -6.308 4.984 1.00 97.31 88 MET A C 1
ATOM 691 O O . MET A 1 88 ? -2.208 -5.872 4.062 1.00 97.31 88 MET A O 1
ATOM 695 N N . ASP A 1 89 ? -2.705 -7.532 5.483 1.00 96.50 89 ASP A N 1
ATOM 696 C CA . ASP A 1 89 ? -1.725 -8.486 4.947 1.00 96.50 89 ASP A CA 1
ATOM 697 C C . ASP A 1 89 ? -2.063 -8.877 3.505 1.00 96.50 89 ASP A C 1
ATOM 699 O O . ASP A 1 89 ? -1.175 -9.017 2.664 1.00 96.50 89 ASP A O 1
ATOM 703 N N . ARG A 1 90 ? -3.357 -9.006 3.189 1.00 95.56 90 ARG A N 1
ATOM 704 C CA . ARG A 1 90 ? -3.814 -9.245 1.819 1.00 95.56 90 ARG A CA 1
ATOM 705 C C . ARG A 1 90 ? -3.444 -8.092 0.891 1.00 95.56 90 ARG A C 1
ATOM 707 O O . ARG A 1 90 ? -2.982 -8.342 -0.222 1.00 95.56 90 ARG A O 1
ATOM 714 N N . TYR A 1 91 ? -3.632 -6.854 1.342 1.00 98.00 91 TYR A N 1
ATOM 715 C CA . TYR A 1 91 ? -3.209 -5.671 0.597 1.00 98.00 91 TYR A CA 1
ATOM 716 C C . TYR A 1 91 ? -1.683 -5.628 0.419 1.00 98.00 91 TYR A C 1
ATOM 718 O O . TYR A 1 91 ? -1.203 -5.487 -0.707 1.00 98.00 91 TYR A O 1
ATOM 726 N N . GLU A 1 92 ? -0.925 -5.834 1.506 1.00 97.62 92 GLU A N 1
ATOM 727 C CA . GLU A 1 92 ? 0.547 -5.885 1.504 1.00 97.62 92 GLU A CA 1
ATOM 728 C C . GLU A 1 92 ? 1.056 -6.895 0.469 1.00 97.62 92 GLU A C 1
ATOM 730 O O . GLU A 1 92 ? 1.932 -6.569 -0.328 1.00 97.62 92 GLU A O 1
ATOM 735 N N . ALA A 1 93 ? 0.456 -8.089 0.418 1.00 96.44 93 ALA A N 1
ATOM 736 C CA . ALA A 1 93 ? 0.840 -9.149 -0.509 1.00 96.44 93 ALA A CA 1
ATOM 737 C C . ALA A 1 93 ? 0.665 -8.766 -1.989 1.00 96.44 93 ALA A C 1
ATOM 739 O O . ALA A 1 93 ? 1.474 -9.175 -2.826 1.00 96.44 93 ALA A O 1
ATOM 740 N N . VAL A 1 94 ? -0.367 -7.987 -2.333 1.00 96.50 94 VAL A N 1
ATOM 741 C CA . VAL A 1 94 ? -0.581 -7.525 -3.715 1.00 96.50 94 VAL A CA 1
ATOM 742 C C . VAL A 1 94 ? 0.481 -6.507 -4.114 1.00 96.50 94 VAL A C 1
ATOM 744 O O . VAL A 1 94 ? 1.111 -6.673 -5.162 1.00 96.50 94 VAL A O 1
ATOM 747 N N . VAL A 1 95 ? 0.733 -5.500 -3.274 1.00 97.31 95 VAL A N 1
ATOM 748 C CA . VAL A 1 95 ? 1.759 -4.482 -3.554 1.00 97.31 95 VAL A CA 1
ATOM 749 C C . VAL A 1 95 ? 3.157 -5.107 -3.579 1.00 97.31 95 VAL A C 1
ATOM 751 O O . VAL A 1 95 ? 3.942 -4.816 -4.479 1.00 97.31 95 VAL A O 1
ATOM 754 N N . ASP A 1 96 ? 3.450 -6.048 -2.678 1.00 96.19 96 ASP A N 1
ATOM 755 C CA . ASP A 1 96 ? 4.690 -6.832 -2.692 1.00 96.19 96 ASP A CA 1
ATOM 756 C C . ASP A 1 96 ? 4.852 -7.656 -3.979 1.00 96.19 96 ASP A C 1
ATOM 758 O O . ASP A 1 96 ? 5.947 -7.727 -4.546 1.00 96.19 96 ASP A O 1
ATOM 762 N N . GLY A 1 97 ? 3.768 -8.264 -4.469 1.00 94.69 97 GLY A N 1
ATOM 763 C CA . GLY A 1 97 ? 3.758 -8.980 -5.743 1.00 94.69 97 GLY A CA 1
ATOM 764 C C . GLY A 1 97 ? 4.056 -8.059 -6.928 1.00 94.69 97 GLY A C 1
ATOM 765 O O . GLY A 1 97 ? 4.851 -8.413 -7.804 1.00 94.69 97 GLY A O 1
ATOM 766 N N . LEU A 1 98 ? 3.478 -6.855 -6.936 1.00 94.75 98 LEU A N 1
ATOM 767 C CA . LEU A 1 98 ? 3.749 -5.834 -7.950 1.00 94.75 98 LEU A CA 1
ATOM 768 C C . LEU A 1 98 ? 5.196 -5.343 -7.880 1.00 94.75 98 LEU A C 1
ATOM 770 O O . LEU A 1 98 ? 5.857 -5.301 -8.912 1.00 94.75 98 LEU A O 1
ATOM 774 N N . ALA A 1 99 ? 5.725 -5.071 -6.687 1.00 95.00 99 ALA A N 1
ATOM 775 C CA . ALA A 1 99 ? 7.116 -4.667 -6.489 1.00 95.00 99 ALA A CA 1
ATOM 776 C C . ALA A 1 99 ? 8.112 -5.732 -6.975 1.00 95.00 99 ALA A C 1
ATOM 778 O O . ALA A 1 99 ? 9.125 -5.420 -7.597 1.00 95.00 99 ALA A O 1
ATOM 779 N N . SER A 1 100 ? 7.811 -7.009 -6.717 1.00 91.19 100 SER A N 1
ATOM 780 C CA . SER A 1 100 ? 8.622 -8.139 -7.181 1.00 91.19 100 SER A CA 1
ATOM 781 C C . SER A 1 100 ? 8.578 -8.302 -8.704 1.00 91.19 100 SER A C 1
ATOM 783 O O . SER A 1 100 ? 9.593 -8.631 -9.323 1.00 91.19 100 SER A O 1
ATOM 785 N N . THR A 1 101 ? 7.414 -8.049 -9.310 1.00 89.81 101 THR A N 1
ATOM 786 C CA . THR A 1 101 ? 7.208 -8.107 -10.766 1.00 89.81 101 THR A CA 1
ATOM 787 C C . THR A 1 101 ? 7.905 -6.937 -11.469 1.00 89.81 101 THR A C 1
ATOM 789 O O . THR A 1 101 ? 8.583 -7.127 -12.476 1.00 89.81 101 THR A O 1
ATOM 792 N N . TYR A 1 102 ? 7.777 -5.735 -10.910 1.00 91.94 102 TYR A N 1
ATOM 793 C CA . TYR A 1 102 ? 8.195 -4.461 -11.493 1.00 91.94 102 TYR A CA 1
ATOM 794 C C . TYR A 1 102 ? 9.336 -3.816 -10.700 1.00 91.94 102 TYR A C 1
ATOM 796 O O . TYR A 1 102 ? 9.268 -2.643 -10.341 1.00 91.94 102 TYR A O 1
ATOM 804 N N . ARG A 1 103 ? 10.399 -4.583 -10.425 1.00 88.31 103 ARG A N 1
ATOM 805 C CA . ARG A 1 103 ? 11.520 -4.148 -9.570 1.00 88.31 103 ARG A CA 1
ATOM 806 C C . ARG A 1 103 ? 12.145 -2.824 -10.015 1.00 88.31 103 ARG A C 1
ATOM 808 O O . ARG A 1 103 ? 12.375 -1.956 -9.179 1.00 88.31 103 ARG A O 1
ATOM 815 N N . ASP A 1 104 ? 12.392 -2.679 -11.314 1.00 89.12 104 ASP A N 1
ATOM 816 C CA . ASP A 1 104 ? 13.047 -1.494 -11.887 1.00 89.12 104 ASP A CA 1
ATOM 817 C C . ASP A 1 104 ? 12.092 -0.294 -12.014 1.00 89.12 104 ASP A C 1
ATOM 819 O O . ASP A 1 104 ? 12.531 0.836 -12.197 1.00 89.12 104 ASP A O 1
ATOM 823 N N . TYR A 1 105 ? 10.785 -0.525 -11.853 1.00 92.62 105 TYR A N 1
ATOM 824 C CA . TYR A 1 105 ? 9.726 0.479 -11.982 1.00 92.62 105 TYR A CA 1
ATOM 825 C C . TYR A 1 105 ? 8.949 0.647 -10.671 1.00 92.62 105 TYR A C 1
ATOM 827 O O . TYR A 1 105 ? 7.749 0.926 -10.669 1.00 92.62 105 TYR A O 1
ATOM 835 N N . TRP A 1 106 ? 9.632 0.472 -9.535 1.00 94.25 106 TRP A N 1
ATOM 836 C CA . TRP A 1 106 ? 9.023 0.593 -8.211 1.00 94.25 106 TRP A CA 1
ATOM 837 C C . TRP A 1 106 ? 8.346 1.953 -7.989 1.00 94.25 106 TRP A C 1
ATOM 839 O O . TRP A 1 106 ? 7.302 2.006 -7.349 1.00 94.25 106 TRP A O 1
ATOM 849 N N . SER A 1 107 ? 8.881 3.038 -8.555 1.00 92.50 107 SER A N 1
ATOM 850 C CA . SER A 1 107 ? 8.263 4.368 -8.472 1.00 92.50 107 SER A CA 1
ATOM 851 C C . SER A 1 107 ? 6.834 4.402 -9.007 1.00 92.50 107 SER A C 1
ATOM 853 O O . SER A 1 107 ? 5.969 4.985 -8.362 1.00 92.50 107 SER A O 1
ATOM 855 N N . VAL A 1 108 ? 6.565 3.705 -10.113 1.00 94.94 108 VAL A N 1
ATOM 856 C CA . VAL A 1 108 ? 5.220 3.586 -10.695 1.00 94.94 108 VAL A CA 1
ATOM 857 C C . VAL A 1 108 ? 4.293 2.799 -9.767 1.00 94.94 108 VAL A C 1
ATOM 859 O O . VAL A 1 108 ? 3.144 3.179 -9.557 1.00 94.94 108 VAL A O 1
ATOM 862 N N . VAL A 1 109 ? 4.793 1.705 -9.181 1.00 96.81 109 VAL A N 1
ATOM 863 C CA . VAL A 1 109 ? 4.023 0.899 -8.218 1.00 96.81 109 VAL A CA 1
ATOM 864 C C . VAL A 1 109 ? 3.692 1.718 -6.970 1.00 96.81 109 VAL A C 1
ATOM 866 O O . VAL A 1 109 ? 2.552 1.689 -6.513 1.00 96.81 109 VAL A O 1
ATOM 869 N N . TYR A 1 110 ? 4.667 2.459 -6.439 1.00 96.62 110 TYR A N 1
ATOM 870 C CA . TYR A 1 110 ? 4.491 3.317 -5.270 1.00 96.62 110 TYR A CA 1
ATOM 871 C C . TYR A 1 110 ? 3.480 4.435 -5.530 1.00 96.62 110 TYR A C 1
ATOM 873 O O . TYR A 1 110 ? 2.600 4.656 -4.708 1.00 96.62 110 TYR A O 1
ATOM 881 N N . GLU A 1 111 ? 3.569 5.115 -6.674 1.00 95.38 111 GLU A N 1
ATOM 882 C CA . GLU A 1 111 ? 2.634 6.182 -7.039 1.00 95.38 111 GLU A CA 1
ATOM 883 C C . GLU A 1 111 ? 1.200 5.652 -7.191 1.00 95.38 111 GLU A C 1
ATOM 885 O O . GLU A 1 111 ? 0.249 6.269 -6.708 1.00 95.38 111 GLU A O 1
ATOM 890 N N . ALA A 1 112 ? 1.035 4.470 -7.796 1.00 97.31 112 ALA A N 1
ATOM 891 C CA . ALA A 1 112 ? -0.261 3.805 -7.881 1.00 97.31 112 ALA A CA 1
ATOM 892 C C . ALA A 1 112 ? -0.801 3.406 -6.495 1.00 97.31 112 ALA A C 1
ATOM 894 O O . ALA A 1 112 ? -1.966 3.662 -6.202 1.00 97.31 112 ALA A O 1
ATOM 895 N N . ASP A 1 113 ? 0.026 2.818 -5.623 1.00 97.69 113 ASP A N 1
ATOM 896 C CA . ASP A 1 113 ? -0.347 2.522 -4.230 1.00 97.69 113 ASP A CA 1
ATOM 897 C C . ASP A 1 113 ? -0.783 3.791 -3.482 1.00 97.69 113 ASP A C 1
ATOM 899 O O . ASP A 1 113 ? -1.830 3.811 -2.834 1.00 97.69 113 ASP A O 1
ATOM 903 N N . ASP A 1 114 ? -0.009 4.868 -3.586 1.00 96.44 114 ASP A N 1
ATOM 904 C CA . ASP A 1 114 ? -0.275 6.104 -2.862 1.00 96.44 114 ASP A CA 1
ATOM 905 C C . ASP A 1 114 ? -1.549 6.810 -3.334 1.00 96.44 114 ASP A C 1
ATOM 907 O O . ASP A 1 114 ? -2.387 7.200 -2.515 1.00 96.44 114 ASP A O 1
ATOM 911 N N . ASN A 1 115 ? -1.769 6.883 -4.648 1.00 96.25 115 ASN A N 1
ATOM 912 C CA . ASN A 1 115 ? -3.015 7.381 -5.225 1.00 96.25 115 ASN A CA 1
ATOM 913 C C . ASN A 1 115 ? -4.219 6.523 -4.797 1.00 96.25 115 ASN A C 1
ATOM 915 O O . ASN A 1 115 ? -5.264 7.051 -4.398 1.00 96.25 115 ASN A O 1
ATOM 919 N N . LEU A 1 116 ? -4.077 5.192 -4.824 1.00 97.81 116 LEU A N 1
ATOM 920 C CA . LEU A 1 116 ? -5.140 4.292 -4.393 1.00 97.81 116 LEU A CA 1
ATOM 921 C C . LEU A 1 116 ? -5.538 4.580 -2.940 1.00 97.81 116 LEU A C 1
ATOM 923 O O . LEU A 1 116 ? -6.721 4.778 -2.663 1.00 97.8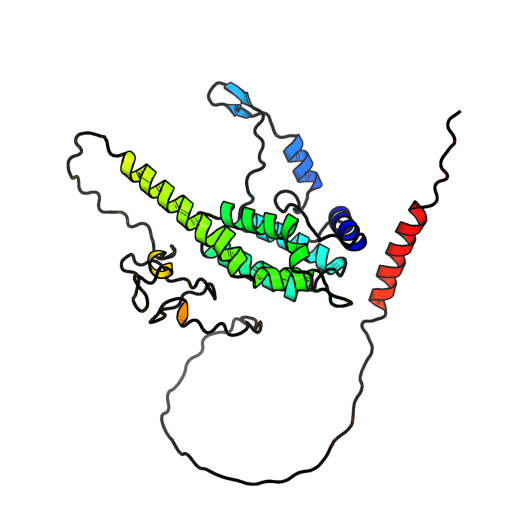1 116 LEU A O 1
ATOM 927 N N . ARG A 1 117 ? -4.559 4.645 -2.030 1.00 96.25 117 ARG A N 1
ATOM 928 C CA . ARG A 1 117 ? -4.788 4.880 -0.597 1.00 96.25 117 ARG A CA 1
ATOM 929 C C . ARG A 1 117 ? -5.341 6.274 -0.303 1.00 96.25 117 ARG A C 1
ATOM 931 O O . ARG A 1 117 ? -6.235 6.393 0.529 1.00 96.25 117 ARG A O 1
ATOM 938 N N . SER A 1 118 ? -4.817 7.308 -0.961 1.00 94.50 118 SER A N 1
ATOM 939 C CA . SER A 1 118 ? -5.174 8.710 -0.693 1.00 94.50 118 SER A CA 1
ATOM 940 C C . SER A 1 118 ? -6.523 9.115 -1.285 1.00 94.50 118 SER A C 1
ATOM 942 O O . SER A 1 118 ? -7.316 9.772 -0.614 1.00 94.50 118 SER A O 1
ATOM 944 N N . SER A 1 119 ? -6.788 8.730 -2.536 1.00 94.50 119 SER A N 1
ATOM 945 C CA . SER A 1 119 ? -7.859 9.331 -3.342 1.00 94.50 119 SER A CA 1
ATOM 946 C C . SER A 1 119 ? -8.953 8.341 -3.731 1.00 94.50 119 SER A C 1
ATOM 948 O O . SER A 1 119 ? -10.115 8.721 -3.885 1.00 94.50 119 SER A O 1
ATOM 950 N N . MET A 1 120 ? -8.612 7.059 -3.887 1.00 95.88 120 MET A N 1
ATOM 951 C CA . MET A 1 120 ? -9.544 6.067 -4.435 1.00 95.88 120 MET A CA 1
ATOM 952 C C . MET A 1 120 ? -10.126 5.129 -3.382 1.00 95.88 120 MET A C 1
ATOM 954 O O . MET A 1 120 ? -11.207 4.589 -3.605 1.00 95.88 120 MET A O 1
ATOM 958 N N . LEU A 1 121 ? -9.471 4.955 -2.232 1.00 96.50 121 LEU A N 1
ATOM 959 C CA . LEU A 1 121 ? -9.828 3.951 -1.229 1.00 96.50 121 LEU A CA 1
ATOM 960 C C . LEU A 1 121 ? -11.286 4.060 -0.764 1.00 96.50 121 LEU A C 1
ATOM 962 O O . LEU A 1 121 ? -11.967 3.048 -0.617 1.00 96.50 121 LEU A O 1
ATOM 966 N N . ALA A 1 122 ? -11.792 5.286 -0.609 1.00 95.06 122 ALA A N 1
ATOM 967 C CA . ALA A 1 122 ? -13.183 5.551 -0.243 1.00 95.06 122 ALA A CA 1
ATOM 968 C C . ALA A 1 122 ? -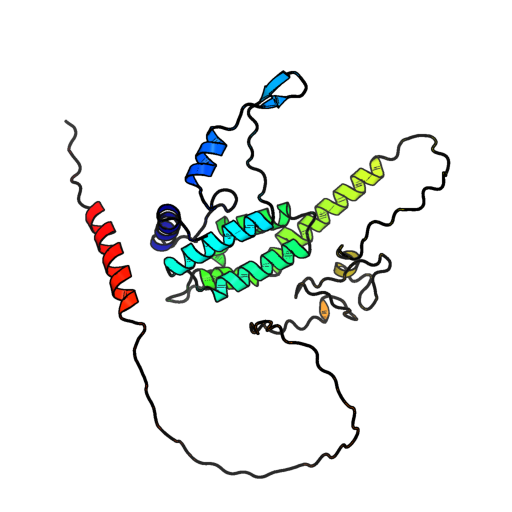14.199 4.913 -1.203 1.00 95.06 122 ALA A C 1
ATOM 970 O O . ALA A 1 122 ? -15.255 4.471 -0.761 1.00 95.06 122 ALA A O 1
ATOM 971 N N . ARG A 1 123 ? -13.866 4.793 -2.495 1.00 95.75 123 ARG A N 1
ATOM 972 C CA . ARG A 1 123 ? -14.736 4.174 -3.509 1.00 95.75 123 ARG A CA 1
ATOM 973 C C . ARG A 1 123 ? -14.906 2.670 -3.308 1.00 95.75 123 ARG A C 1
ATOM 975 O O . ARG A 1 123 ? -15.878 2.105 -3.792 1.00 95.75 123 ARG A O 1
ATOM 982 N N . TYR A 1 124 ? -13.969 2.033 -2.610 1.00 96.25 124 TYR A N 1
ATOM 983 C CA . TYR A 1 124 ? -13.998 0.600 -2.332 1.00 96.25 124 TYR A CA 1
ATOM 984 C C . TYR A 1 124 ? -14.673 0.266 -1.002 1.00 96.25 124 TYR A C 1
ATOM 986 O O . TYR A 1 124 ? -14.866 -0.914 -0.710 1.00 96.25 124 TYR A O 1
ATOM 994 N N . LYS A 1 125 ? -15.028 1.266 -0.182 1.00 94.94 125 LYS A N 1
ATOM 995 C CA . LYS A 1 125 ? -15.700 1.018 1.095 1.00 94.94 125 LYS A CA 1
ATOM 996 C C . LYS A 1 125 ? -17.135 0.542 0.837 1.00 94.94 125 LYS A C 1
ATOM 998 O O . LYS A 1 125 ? -17.912 1.293 0.246 1.00 94.94 125 LYS A O 1
ATOM 1003 N N . PRO A 1 126 ? -17.515 -0.671 1.280 1.00 90.69 126 PRO A N 1
ATOM 1004 C CA . PRO A 1 126 ? -18.881 -1.150 1.111 1.00 90.69 126 PRO A CA 1
ATOM 1005 C C . PRO A 1 126 ? -19.885 -0.231 1.814 1.00 90.69 126 PRO A C 1
ATOM 1007 O O . PRO A 1 126 ? -19.623 0.258 2.910 1.00 90.69 126 PRO A O 1
ATOM 1010 N N . THR A 1 127 ? -21.075 -0.059 1.242 1.00 90.31 127 THR A N 1
ATOM 1011 C CA . THR A 1 127 ? -22.175 0.715 1.860 1.00 90.31 127 THR A CA 1
ATOM 1012 C C . THR A 1 127 ? -22.920 -0.081 2.944 1.00 90.31 127 THR A C 1
ATOM 1014 O O . THR A 1 127 ? -24.009 0.284 3.370 1.00 90.31 127 THR A O 1
ATOM 1017 N N . VAL A 1 128 ? -22.347 -1.195 3.400 1.00 89.81 128 VAL A N 1
ATOM 1018 C CA . VAL A 1 128 ? -22.943 -2.056 4.424 1.00 89.81 128 VAL A CA 1
ATOM 1019 C C . VAL A 1 128 ? -22.672 -1.470 5.810 1.00 89.81 128 VAL A C 1
ATOM 1021 O O . VAL A 1 128 ? -21.599 -0.903 6.059 1.00 89.81 128 VAL A O 1
ATOM 1024 N N . GLN A 1 129 ? -23.649 -1.614 6.707 1.00 83.12 129 GLN A N 1
ATOM 1025 C CA . GLN A 1 129 ? -23.506 -1.284 8.122 1.00 83.12 129 GLN A CA 1
ATOM 1026 C C . GLN A 1 129 ? -22.315 -2.049 8.724 1.00 83.12 129 GLN A C 1
ATOM 1028 O O . GLN A 1 129 ? -22.068 -3.199 8.369 1.00 83.12 129 GLN A O 1
ATOM 1033 N N . ASP A 1 130 ? -21.536 -1.377 9.572 1.00 84.62 130 ASP A N 1
ATOM 1034 C CA . ASP A 1 130 ? -20.318 -1.910 10.205 1.00 84.62 130 ASP A CA 1
ATOM 1035 C C . ASP A 1 130 ? -19.178 -2.299 9.242 1.00 84.62 130 ASP A C 1
ATOM 1037 O O . ASP A 1 130 ? -18.220 -2.968 9.631 1.00 84.62 130 ASP A O 1
ATOM 1041 N N . SER A 1 131 ? -19.228 -1.836 7.987 1.00 91.25 131 SER A N 1
ATOM 1042 C CA . SER A 1 131 ? -18.118 -2.008 7.048 1.00 91.25 131 SER A CA 1
ATOM 1043 C C . SER A 1 131 ? -16.835 -1.331 7.539 1.00 91.25 131 SER A C 1
ATOM 1045 O O . SER A 1 131 ? -16.816 -0.142 7.891 1.00 91.25 131 SER A O 1
ATOM 1047 N N . THR A 1 132 ? -15.737 -2.084 7.507 1.00 94.81 132 THR A N 1
ATOM 1048 C CA . THR A 1 132 ? -14.411 -1.614 7.921 1.00 94.81 132 THR A CA 1
ATOM 1049 C C . THR A 1 132 ? -13.663 -0.994 6.741 1.00 94.81 132 THR A C 1
ATOM 1051 O O . THR A 1 132 ? -13.952 -1.255 5.570 1.00 94.81 132 THR A O 1
ATOM 1054 N N . TRP A 1 133 ? -12.649 -0.179 7.030 1.00 96.75 133 TRP A N 1
ATOM 1055 C CA . TRP A 1 133 ? -11.709 0.267 6.001 1.00 96.75 133 TRP A CA 1
ATOM 1056 C C . TRP A 1 133 ? -10.835 -0.886 5.490 1.00 96.75 133 TRP A C 1
ATOM 1058 O O . TRP A 1 133 ? -10.432 -0.872 4.331 1.00 96.75 133 TRP A O 1
ATOM 1068 N N . GLY A 1 134 ? -10.609 -1.922 6.302 1.00 96.62 134 GLY A N 1
ATOM 1069 C CA . GLY A 1 134 ? -9.931 -3.156 5.888 1.00 96.62 134 GLY A CA 1
ATOM 1070 C C . GLY A 1 134 ? -10.607 -3.882 4.723 1.00 96.62 134 GLY A C 1
ATOM 1071 O O . GLY A 1 134 ? -9.933 -4.345 3.797 1.00 96.62 134 GLY A O 1
ATOM 1072 N N . GLN A 1 135 ? -11.941 -3.908 4.701 1.00 95.94 135 GLN A N 1
ATOM 1073 C CA . GLN A 1 135 ? -12.700 -4.431 3.562 1.00 95.94 135 GLN A CA 1
ATOM 1074 C C . GLN A 1 135 ? -12.461 -3.600 2.297 1.00 95.94 135 GLN A C 1
ATOM 1076 O O . GLN A 1 135 ? -12.297 -4.172 1.219 1.00 95.94 135 GLN A O 1
ATOM 1081 N N . ALA A 1 136 ? -12.372 -2.271 2.430 1.00 97.06 136 ALA A N 1
ATOM 1082 C CA . ALA A 1 136 ? -12.044 -1.379 1.319 1.00 97.06 136 ALA A CA 1
ATOM 1083 C C . ALA A 1 136 ? -10.637 -1.662 0.770 1.00 97.06 136 ALA A C 1
ATOM 1085 O O . ALA A 1 136 ? -10.477 -1.817 -0.437 1.00 97.06 136 ALA A O 1
ATOM 1086 N N . PHE A 1 137 ? -9.634 -1.817 1.643 1.00 97.81 137 PHE A N 1
ATOM 1087 C CA . PHE A 1 137 ? -8.281 -2.224 1.243 1.00 97.81 137 PHE A CA 1
ATOM 1088 C C . PHE A 1 137 ? -8.282 -3.572 0.522 1.00 97.81 137 PHE A C 1
ATOM 1090 O O . PHE A 1 137 ? -7.672 -3.707 -0.535 1.00 97.81 137 PHE A O 1
ATOM 1097 N N . SER A 1 138 ? -8.998 -4.565 1.052 1.00 96.19 138 SER A N 1
ATOM 1098 C CA . SER A 1 138 ? -9.083 -5.893 0.435 1.00 96.19 138 SER A CA 1
ATOM 1099 C C . SER A 1 138 ? -9.731 -5.849 -0.951 1.00 96.19 138 SER A C 1
ATOM 1101 O O . SER A 1 138 ? -9.228 -6.476 -1.882 1.00 96.19 138 SER A O 1
ATOM 1103 N N . ALA A 1 139 ? -10.818 -5.089 -1.107 1.00 95.88 139 ALA A N 1
ATOM 1104 C CA . ALA A 1 139 ? -11.490 -4.904 -2.390 1.00 95.88 139 ALA A CA 1
ATOM 1105 C C . ALA A 1 139 ? -10.605 -4.148 -3.394 1.00 95.88 139 ALA A C 1
ATOM 1107 O O . ALA A 1 139 ? -10.516 -4.545 -4.554 1.00 95.88 139 ALA A O 1
ATOM 1108 N N . ALA A 1 140 ? -9.894 -3.115 -2.940 1.00 97.00 140 ALA A N 1
ATOM 1109 C CA . ALA A 1 140 ? -8.966 -2.352 -3.767 1.00 97.00 140 ALA A CA 1
ATOM 1110 C C . ALA A 1 140 ? -7.749 -3.194 -4.204 1.00 97.00 140 ALA A C 1
ATOM 1112 O O . ALA A 1 140 ? -7.309 -3.124 -5.352 1.00 97.00 140 ALA A O 1
ATOM 1113 N N . ALA A 1 141 ? -7.241 -4.066 -3.328 1.00 95.81 141 ALA A N 1
ATOM 1114 C CA . ALA A 1 141 ? -6.201 -5.042 -3.664 1.00 95.81 141 ALA A CA 1
ATOM 1115 C C . ALA A 1 141 ? -6.664 -6.033 -4.749 1.00 95.81 141 ALA A C 1
ATOM 1117 O O . ALA A 1 141 ? -5.870 -6.474 -5.578 1.00 95.81 141 ALA A O 1
ATOM 1118 N N . ASP A 1 142 ? -7.955 -6.372 -4.763 1.00 93.12 142 ASP A N 1
ATOM 1119 C CA . ASP A 1 142 ? -8.554 -7.271 -5.747 1.00 93.12 142 ASP A CA 1
ATOM 1120 C C . ASP A 1 142 ? -8.911 -6.593 -7.083 1.00 93.12 142 ASP A C 1
ATOM 1122 O O . ASP A 1 142 ? -9.242 -7.308 -8.039 1.00 93.12 142 ASP A O 1
ATOM 1126 N N . ASP A 1 143 ? -8.836 -5.260 -7.184 1.00 94.38 143 ASP A N 1
ATOM 1127 C CA . ASP A 1 143 ? -9.172 -4.530 -8.408 1.00 94.38 143 ASP A CA 1
ATOM 1128 C C . ASP A 1 143 ? -8.056 -4.630 -9.456 1.00 94.38 143 ASP A C 1
ATOM 1130 O O . ASP A 1 143 ? -7.187 -3.771 -9.617 1.00 94.38 143 ASP A O 1
ATOM 1134 N N . ILE A 1 144 ? -8.124 -5.703 -10.240 1.00 89.31 144 ILE A N 1
ATOM 1135 C CA . ILE A 1 144 ? -7.212 -5.946 -11.360 1.00 89.31 144 ILE A CA 1
ATOM 1136 C C . ILE A 1 144 ? -7.255 -4.795 -12.375 1.00 89.31 144 ILE A C 1
ATOM 1138 O O . ILE A 1 144 ? -6.225 -4.475 -12.965 1.00 89.31 144 ILE A O 1
ATOM 1142 N N . ARG A 1 145 ? -8.410 -4.151 -12.597 1.00 90.12 145 ARG A N 1
ATOM 1143 C CA . ARG A 1 145 ? -8.519 -3.072 -13.592 1.00 90.12 145 ARG A CA 1
ATOM 1144 C C . ARG A 1 145 ? -7.735 -1.848 -13.148 1.00 90.12 145 ARG A C 1
ATOM 1146 O O . ARG A 1 145 ? -7.061 -1.245 -13.988 1.00 90.12 145 ARG A O 1
ATOM 1153 N N . TYR A 1 146 ? -7.794 -1.516 -11.861 1.00 96.19 146 TYR A N 1
ATOM 1154 C CA . TYR A 1 146 ? -6.993 -0.445 -11.284 1.00 96.19 146 TYR A CA 1
ATOM 1155 C C . TYR A 1 146 ? -5.499 -0.720 -11.482 1.00 96.19 146 TYR A C 1
ATOM 1157 O O . TYR A 1 146 ? -4.813 0.057 -12.148 1.00 96.19 146 TYR A O 1
ATOM 1165 N N . TRP A 1 147 ? -5.009 -1.867 -11.000 1.00 95.62 147 TRP A N 1
ATOM 1166 C CA . TRP A 1 147 ? -3.583 -2.201 -11.071 1.00 95.62 147 TRP A CA 1
ATOM 1167 C C . TRP A 1 147 ? -3.078 -2.334 -12.509 1.00 95.62 147 TRP A C 1
ATOM 1169 O O . TRP A 1 147 ? -1.984 -1.873 -12.831 1.00 95.62 147 TRP A O 1
ATOM 1179 N N . THR A 1 148 ? -3.885 -2.876 -13.421 1.00 88.69 148 THR A N 1
ATOM 1180 C CA . THR A 1 148 ? -3.521 -2.914 -14.840 1.00 88.69 148 THR A CA 1
ATOM 1181 C C . THR A 1 148 ? -3.455 -1.529 -15.464 1.00 88.69 148 THR A C 1
ATOM 1183 O O . THR A 1 148 ? -2.575 -1.269 -16.283 1.00 88.69 148 THR A O 1
ATOM 1186 N N . THR A 1 149 ? -4.344 -0.619 -15.078 1.00 91.00 149 THR A N 1
ATOM 1187 C CA . THR A 1 149 ? -4.364 0.736 -15.636 1.00 91.00 149 THR A CA 1
ATOM 1188 C C . THR A 1 149 ? -3.219 1.589 -15.108 1.00 91.00 149 THR A C 1
ATOM 1190 O O . THR A 1 149 ? -2.548 2.241 -15.904 1.00 91.00 149 THR A O 1
ATOM 1193 N N . HIS A 1 150 ? -2.977 1.558 -13.798 1.00 94.56 150 HIS A N 1
ATOM 1194 C CA . HIS A 1 150 ? -2.026 2.448 -13.132 1.00 94.56 150 HIS A CA 1
ATOM 1195 C C . HIS A 1 150 ? -0.610 1.878 -13.018 1.00 94.56 150 HIS A C 1
ATOM 1197 O O . HIS A 1 150 ? 0.328 2.648 -12.853 1.00 94.56 150 HIS A O 1
ATOM 1203 N N . VAL A 1 151 ? -0.434 0.560 -13.153 1.00 94.88 151 VAL A N 1
ATOM 1204 C CA . VAL A 1 151 ? 0.889 -0.080 -13.110 1.00 94.88 151 VAL A CA 1
ATOM 1205 C C . VAL A 1 151 ? 1.214 -0.727 -14.447 1.00 94.88 151 VAL A C 1
ATOM 1207 O O . VAL A 1 151 ? 2.083 -0.232 -15.160 1.00 94.88 151 VAL A O 1
ATOM 1210 N N . ASP A 1 152 ? 0.502 -1.794 -14.832 1.00 88.81 152 ASP A N 1
ATOM 1211 C CA . ASP A 1 152 ? 0.905 -2.625 -15.979 1.00 88.81 152 ASP A CA 1
ATOM 1212 C C . ASP A 1 152 ? 1.011 -1.789 -17.283 1.00 88.81 152 ASP A C 1
ATOM 1214 O O . ASP A 1 152 ? 2.016 -1.844 -18.000 1.00 88.81 152 ASP A O 1
ATOM 1218 N N . ARG A 1 153 ? 0.003 -0.953 -17.579 1.00 87.00 153 ARG A N 1
ATOM 1219 C CA . ARG A 1 153 ? -0.018 -0.086 -18.774 1.00 87.00 153 ARG A CA 1
ATOM 1220 C C . ARG A 1 153 ? 0.992 1.057 -18.714 1.00 87.00 153 ARG A C 1
ATOM 1222 O O . ARG A 1 153 ? 1.567 1.396 -19.748 1.00 87.00 153 ARG A O 1
ATOM 1229 N N . VAL A 1 154 ? 1.203 1.647 -17.538 1.00 91.69 154 VAL A N 1
ATOM 1230 C CA . VAL A 1 154 ? 2.157 2.753 -17.361 1.00 91.69 154 VAL A CA 1
ATOM 1231 C C . VAL A 1 154 ? 3.577 2.244 -17.567 1.00 91.69 154 VAL A C 1
ATOM 1233 O O . VAL A 1 154 ? 4.295 2.785 -18.403 1.00 91.69 154 VAL A O 1
ATOM 1236 N N . VAL A 1 155 ? 3.943 1.135 -16.916 1.00 90.94 155 VAL A N 1
ATOM 1237 C CA . VAL A 1 155 ? 5.249 0.488 -17.110 1.00 90.94 155 VAL A CA 1
ATOM 1238 C C . VAL A 1 155 ? 5.463 0.114 -18.576 1.00 90.94 155 VAL A C 1
ATOM 1240 O O . VAL A 1 155 ? 6.537 0.344 -19.125 1.00 90.94 155 VAL A O 1
ATOM 1243 N N . THR A 1 156 ? 4.438 -0.422 -19.245 1.00 86.56 156 THR A N 1
ATOM 1244 C CA . THR A 1 156 ? 4.534 -0.750 -20.676 1.00 86.56 156 THR A CA 1
ATOM 1245 C C . THR A 1 156 ? 4.848 0.486 -21.525 1.00 86.56 156 THR A C 1
ATOM 1247 O O . THR A 1 156 ? 5.698 0.414 -22.410 1.00 86.56 156 THR A O 1
ATOM 1250 N N . ARG A 1 157 ? 4.205 1.629 -21.251 1.00 85.88 157 ARG A N 1
ATOM 1251 C CA . ARG A 1 157 ? 4.446 2.883 -21.981 1.00 85.88 157 ARG A CA 1
ATOM 1252 C C . ARG A 1 157 ? 5.859 3.417 -21.761 1.00 85.88 157 ARG A C 1
ATOM 1254 O O . ARG A 1 157 ? 6.546 3.669 -22.746 1.00 85.88 157 ARG A O 1
ATOM 1261 N N . VAL A 1 158 ? 6.288 3.523 -20.501 1.00 87.38 158 VAL A N 1
ATOM 1262 C CA . VAL A 1 158 ? 7.630 4.011 -20.132 1.00 87.38 158 VAL A CA 1
ATOM 1263 C C . VAL A 1 158 ? 8.702 3.224 -20.882 1.00 87.38 158 VAL A C 1
ATOM 1265 O O . VAL A 1 158 ? 9.624 3.789 -21.455 1.00 87.38 158 VAL A O 1
ATOM 1268 N N . ARG A 1 159 ? 8.526 1.909 -20.997 1.00 84.12 159 ARG A N 1
ATOM 1269 C CA . ARG A 1 159 ? 9.479 1.043 -21.699 1.00 84.12 159 ARG A CA 1
ATOM 1270 C C . ARG A 1 159 ? 9.526 1.238 -23.198 1.00 84.12 159 ARG A C 1
ATOM 1272 O O . ARG A 1 159 ? 10.595 1.144 -23.796 1.00 84.12 159 ARG A O 1
ATOM 1279 N N . ILE A 1 160 ? 8.374 1.484 -23.817 1.00 81.25 160 ILE A N 1
ATOM 1280 C CA . ILE A 1 160 ? 8.330 1.824 -25.239 1.00 81.25 160 ILE A CA 1
ATOM 1281 C C . ILE A 1 160 ? 9.118 3.119 -25.462 1.00 81.25 160 ILE A C 1
ATOM 1283 O O . ILE A 1 160 ? 9.914 3.188 -26.395 1.00 81.25 160 ILE A O 1
ATOM 1287 N N . GLU A 1 161 ? 8.955 4.112 -24.593 1.00 81.00 161 GLU A N 1
ATOM 1288 C CA . GLU A 1 161 ? 9.690 5.379 -24.667 1.00 81.00 161 GLU A CA 1
ATOM 1289 C C . GLU A 1 161 ? 11.199 5.188 -24.448 1.00 81.00 161 GLU A C 1
ATOM 1291 O O . GLU A 1 161 ? 11.988 5.652 -25.272 1.00 81.00 161 GLU A O 1
ATOM 1296 N N . GLU A 1 162 ? 11.608 4.413 -23.439 1.00 81.56 162 GLU A N 1
ATOM 1297 C CA . GLU A 1 162 ? 13.014 4.049 -23.200 1.00 81.56 162 GLU A CA 1
ATOM 1298 C C . GLU A 1 162 ? 13.640 3.351 -24.419 1.00 81.56 162 GLU A C 1
ATOM 1300 O O . GLU A 1 162 ? 14.754 3.674 -24.835 1.00 81.56 162 GLU A O 1
ATOM 1305 N N . SER A 1 163 ? 12.909 2.422 -25.044 1.00 77.56 163 SER A N 1
ATOM 1306 C CA . SER A 1 163 ? 13.387 1.706 -26.232 1.00 77.56 163 SER A CA 1
ATOM 1307 C C . SER A 1 163 ? 13.525 2.608 -27.465 1.00 77.56 163 SER A C 1
ATOM 1309 O O . SER A 1 163 ? 14.458 2.430 -28.249 1.00 77.56 163 SER A O 1
ATOM 1311 N N . LYS A 1 164 ? 12.645 3.608 -27.618 1.00 77.06 164 LYS A N 1
ATOM 1312 C CA . LYS A 1 164 ? 12.731 4.614 -28.687 1.00 77.06 164 LYS A CA 1
ATOM 1313 C C . LYS A 1 164 ? 13.929 5.536 -28.485 1.00 77.06 164 LYS A C 1
ATOM 1315 O O . LYS A 1 164 ? 14.676 5.749 -29.435 1.00 77.06 164 LYS A O 1
ATOM 1320 N N . GLY A 1 165 ? 14.152 6.012 -27.257 1.00 69.44 165 GLY A N 1
ATOM 1321 C CA . GLY A 1 165 ? 15.316 6.837 -26.919 1.00 69.44 165 GLY A CA 1
ATOM 1322 C C . GLY A 1 165 ? 16.645 6.109 -27.150 1.00 69.44 165 GLY A C 1
ATOM 1323 O O . GLY A 1 165 ? 17.605 6.700 -27.639 1.00 69.44 165 GLY A O 1
ATOM 1324 N N . ALA A 1 166 ? 16.688 4.798 -26.893 1.00 63.44 166 ALA A N 1
ATOM 1325 C CA . ALA A 1 166 ? 17.853 3.965 -27.196 1.00 63.44 166 ALA A CA 1
ATOM 1326 C C . ALA A 1 166 ? 18.072 3.730 -28.707 1.00 63.44 166 ALA A C 1
ATOM 1328 O O . ALA A 1 166 ? 19.203 3.488 -29.134 1.00 63.44 166 ALA A O 1
ATOM 1329 N N . ALA A 1 167 ? 17.013 3.780 -29.523 1.00 59.16 167 ALA A N 1
ATOM 1330 C CA . ALA A 1 167 ? 17.096 3.620 -30.975 1.00 59.16 167 ALA A CA 1
ATOM 1331 C C . ALA A 1 167 ? 17.524 4.915 -31.689 1.00 59.16 167 ALA A C 1
ATOM 1333 O O . ALA A 1 167 ? 18.282 4.844 -32.652 1.00 59.16 167 ALA A O 1
ATOM 1334 N N . SER A 1 168 ? 17.108 6.086 -31.194 1.00 57.97 168 SER A N 1
ATOM 1335 C CA . SER A 1 168 ? 17.488 7.391 -31.761 1.00 57.97 168 SER A CA 1
ATOM 1336 C C . SER A 1 168 ? 18.903 7.853 -31.389 1.00 57.97 168 SER A C 1
ATOM 1338 O O . SER A 1 168 ? 19.390 8.820 -31.958 1.00 57.97 168 SER A O 1
ATOM 1340 N N . GLY A 1 169 ? 19.572 7.187 -30.440 1.00 52.31 169 GLY A N 1
ATOM 1341 C CA . GLY A 1 169 ? 20.934 7.521 -29.996 1.00 52.31 169 GLY A CA 1
ATOM 1342 C C . GLY A 1 169 ? 22.072 6.854 -30.781 1.00 52.31 169 GLY A C 1
ATOM 1343 O O . GLY A 1 169 ? 23.228 6.985 -30.384 1.00 52.31 169 GLY A O 1
ATOM 1344 N N . ARG A 1 170 ? 21.786 6.109 -31.860 1.00 48.78 170 ARG A N 1
ATOM 1345 C CA . ARG A 1 170 ? 22.821 5.507 -32.722 1.00 48.78 170 ARG A CA 1
ATOM 1346 C C . ARG A 1 170 ? 23.112 6.386 -33.931 1.00 48.78 170 ARG A C 1
ATOM 1348 O O . ARG A 1 170 ? 22.803 6.012 -35.053 1.00 48.78 170 ARG A O 1
ATOM 1355 N N . ASP A 1 171 ? 23.767 7.506 -33.675 1.00 46.38 171 ASP A N 1
ATOM 1356 C CA . ASP A 1 171 ? 24.597 8.174 -34.673 1.00 46.38 171 ASP A CA 1
ATOM 1357 C C . ASP A 1 171 ? 25.991 8.356 -34.055 1.00 46.38 171 ASP A C 1
ATOM 1359 O O . ASP A 1 171 ? 26.303 9.346 -33.398 1.00 46.38 171 ASP A O 1
ATOM 1363 N N . GLN A 1 172 ? 26.816 7.310 -34.162 1.00 53.22 172 GLN A N 1
ATOM 1364 C CA . GLN A 1 172 ? 28.267 7.406 -34.002 1.00 53.22 172 GLN A CA 1
ATOM 1365 C C . GLN A 1 172 ? 28.928 6.621 -35.140 1.00 53.22 172 GLN A C 1
ATOM 1367 O O . GLN A 1 172 ? 28.561 5.461 -35.364 1.00 53.22 172 GLN A O 1
ATOM 1372 N N . PRO A 1 173 ? 29.906 7.210 -35.851 1.00 48.50 173 PRO A N 1
ATOM 1373 C CA . PRO A 1 173 ? 30.597 6.531 -36.930 1.00 48.50 173 PRO A CA 1
ATOM 1374 C C . PRO A 1 173 ? 31.649 5.562 -36.370 1.00 48.50 173 PRO A C 1
ATOM 1376 O O . PRO A 1 173 ? 32.393 5.890 -35.452 1.00 48.50 173 PRO A O 1
ATOM 1379 N N . GLY A 1 174 ? 31.721 4.371 -36.970 1.00 51.44 174 GLY A N 1
ATOM 1380 C CA . GLY A 1 174 ? 32.903 3.505 -36.966 1.00 51.44 174 GLY A CA 1
ATOM 1381 C C . GLY A 1 174 ? 33.331 2.912 -35.620 1.00 51.44 174 GLY A C 1
ATOM 1382 O O . GLY A 1 174 ? 34.297 3.368 -35.016 1.00 51.44 174 GLY A O 1
ATOM 1383 N N . ARG A 1 175 ? 32.726 1.789 -35.208 1.00 41.44 175 ARG A N 1
ATOM 1384 C CA . ARG A 1 175 ? 33.370 0.872 -34.252 1.00 41.44 175 ARG A CA 1
ATOM 1385 C C . ARG A 1 175 ? 33.487 -0.527 -34.844 1.00 41.44 175 ARG A C 1
ATOM 1387 O O . ARG A 1 175 ? 32.487 -1.167 -35.155 1.00 41.44 175 ARG A O 1
ATOM 1394 N N . VAL A 1 176 ? 34.733 -0.962 -35.006 1.00 49.19 176 VAL A N 1
ATOM 1395 C CA . VAL A 1 176 ? 35.142 -2.283 -35.500 1.00 49.19 176 VAL A CA 1
ATOM 1396 C C . VAL A 1 176 ? 34.575 -3.382 -34.581 1.00 49.19 176 VAL A C 1
ATOM 1398 O O . VAL A 1 176 ? 34.555 -3.172 -33.362 1.00 49.19 176 VAL A O 1
ATOM 1401 N N . PRO A 1 177 ? 34.119 -4.541 -35.102 1.00 41.00 177 PRO A N 1
ATOM 1402 C CA . PRO A 1 177 ? 33.597 -5.630 -34.278 1.00 41.00 177 PRO A CA 1
ATOM 1403 C C . PRO A 1 177 ? 34.730 -6.289 -33.476 1.00 41.00 177 PRO A C 1
ATOM 1405 O O . PRO A 1 177 ? 35.402 -7.196 -33.952 1.00 41.00 177 PRO A O 1
ATOM 1408 N N . GLY A 1 178 ? 34.970 -5.797 -32.262 1.00 40.97 178 GLY A N 1
ATOM 1409 C CA . GLY A 1 178 ? 35.864 -6.419 -31.289 1.00 40.97 178 GLY A CA 1
ATOM 1410 C C . GLY A 1 178 ? 35.078 -7.318 -30.344 1.00 40.97 178 GLY A C 1
ATOM 1411 O O . GLY A 1 178 ? 34.144 -6.860 -29.681 1.00 40.97 178 GLY A O 1
ATOM 1412 N N . GLU A 1 179 ? 35.469 -8.588 -30.300 1.00 40.19 179 GLU A N 1
ATOM 1413 C CA . GLU A 1 179 ? 35.042 -9.627 -29.365 1.00 40.19 179 GLU A CA 1
ATOM 1414 C C . GLU A 1 179 ? 35.057 -9.136 -27.911 1.00 40.19 179 GLU A C 1
ATOM 1416 O O . GLU A 1 179 ? 36.046 -9.230 -27.198 1.00 40.19 179 GLU A O 1
ATOM 1421 N N . ASN A 1 180 ? 33.923 -8.640 -27.431 1.00 41.94 180 ASN A N 1
ATOM 1422 C CA . ASN A 1 180 ? 33.614 -8.659 -26.011 1.00 41.94 180 ASN A CA 1
ATOM 1423 C C . ASN A 1 180 ? 32.314 -9.425 -25.861 1.00 41.94 180 ASN A C 1
ATOM 1425 O O . ASN A 1 180 ? 31.210 -8.874 -25.885 1.00 41.94 180 ASN A O 1
ATOM 1429 N N . ALA A 1 181 ? 32.487 -10.744 -25.780 1.00 44.38 181 ALA A N 1
ATOM 1430 C CA . ALA A 1 181 ? 31.465 -11.692 -25.404 1.00 44.38 181 ALA A CA 1
ATOM 1431 C C . ALA A 1 181 ? 30.728 -11.160 -24.173 1.00 44.38 181 ALA A C 1
ATOM 1433 O O . ALA A 1 181 ? 31.265 -11.048 -23.072 1.00 44.38 181 ALA A O 1
ATOM 1434 N N . ARG A 1 182 ? 29.482 -10.775 -24.442 1.00 47.62 182 ARG A N 1
ATOM 1435 C CA . ARG A 1 182 ? 28.379 -10.506 -23.529 1.00 47.62 182 ARG A CA 1
ATOM 1436 C C . ARG A 1 182 ? 28.607 -11.224 -22.200 1.00 47.62 182 ARG A C 1
ATOM 1438 O O . ARG A 1 182 ? 28.310 -12.410 -22.075 1.00 47.62 182 ARG A O 1
ATOM 1445 N N . ARG A 1 183 ? 29.090 -10.499 -21.190 1.00 45.19 183 ARG A N 1
ATOM 1446 C CA . ARG A 1 183 ? 28.949 -10.926 -19.798 1.00 45.19 183 ARG A CA 1
ATOM 1447 C C . ARG A 1 183 ? 27.445 -10.909 -19.540 1.00 45.19 183 ARG A C 1
ATOM 1449 O O . ARG A 1 183 ? 26.872 -9.846 -19.319 1.00 45.19 183 ARG A O 1
ATOM 1456 N N . GLY A 1 184 ? 26.800 -12.053 -19.770 1.00 51.94 184 GLY A N 1
ATOM 1457 C CA . GLY A 1 184 ? 25.350 -12.180 -19.794 1.00 51.94 184 GLY A CA 1
ATOM 1458 C C . GLY A 1 184 ? 24.785 -11.629 -18.498 1.00 51.94 184 GLY A C 1
ATOM 1459 O O . GLY A 1 184 ? 25.053 -12.168 -17.426 1.00 51.94 184 GLY A O 1
ATOM 1460 N N . LYS A 1 185 ? 24.053 -10.516 -18.584 1.00 56.84 185 LYS A N 1
ATOM 1461 C CA . LYS A 1 185 ? 23.241 -10.056 -17.462 1.00 56.84 185 LYS A CA 1
ATOM 1462 C C . LYS A 1 185 ? 22.293 -11.211 -17.148 1.00 56.84 185 LYS A C 1
ATOM 1464 O O . LYS A 1 185 ? 21.644 -11.716 -18.061 1.00 56.84 185 LYS A O 1
ATOM 1469 N N . ASP A 1 186 ? 22.271 -11.665 -15.900 1.00 63.34 186 ASP A N 1
ATOM 1470 C CA . ASP A 1 186 ? 21.355 -12.717 -15.467 1.00 63.34 186 ASP A CA 1
ATOM 1471 C C . ASP A 1 186 ? 19.910 -12.207 -15.590 1.00 63.34 186 ASP A C 1
ATOM 1473 O O . ASP A 1 186 ? 19.368 -11.550 -14.699 1.00 63.34 186 ASP A O 1
ATOM 1477 N N . VAL A 1 187 ? 19.311 -12.464 -16.750 1.00 66.19 187 VAL A N 1
ATOM 1478 C CA . VAL A 1 187 ? 17.947 -12.072 -17.119 1.00 66.19 187 VAL A CA 1
ATOM 1479 C C . VAL A 1 187 ? 16.902 -13.035 -16.550 1.00 66.19 187 VAL A C 1
ATOM 1481 O O . VAL A 1 187 ? 15.710 -12.747 -16.632 1.00 66.19 187 VAL A O 1
ATOM 1484 N N . SER A 1 188 ? 17.319 -14.124 -15.888 1.00 62.81 188 SER A N 1
ATOM 1485 C CA . SER A 1 188 ? 16.412 -15.116 -15.289 1.00 62.81 188 SER A CA 1
ATOM 1486 C C . SER A 1 188 ? 15.535 -14.554 -14.174 1.00 62.81 188 SER A C 1
ATOM 1488 O O . SER A 1 188 ? 14.513 -15.134 -13.822 1.00 62.81 188 SER A O 1
ATOM 1490 N N . ARG A 1 189 ? 15.907 -13.399 -13.614 1.00 63.84 189 ARG A N 1
ATOM 1491 C CA . ARG A 1 189 ? 15.122 -12.691 -12.595 1.00 63.84 189 ARG A CA 1
ATOM 1492 C C . ARG A 1 189 ? 14.165 -11.663 -13.192 1.00 63.84 189 ARG A C 1
ATOM 1494 O O . ARG A 1 189 ? 13.202 -11.275 -12.520 1.00 63.84 189 ARG A O 1
ATOM 1501 N N . GLU A 1 190 ? 14.404 -11.242 -14.431 1.00 72.56 190 GLU A N 1
ATOM 1502 C CA . GLU A 1 190 ? 13.579 -10.273 -15.146 1.00 72.56 190 GLU A CA 1
ATOM 1503 C C . GLU A 1 190 ? 12.284 -10.937 -15.631 1.00 72.56 190 GLU A C 1
ATOM 1505 O O . GLU A 1 190 ? 12.250 -12.118 -15.974 1.00 72.56 190 GLU A O 1
ATOM 1510 N N . VAL A 1 191 ? 11.190 -10.179 -15.652 1.00 75.19 191 VAL A N 1
ATOM 1511 C CA . VAL A 1 191 ? 9.907 -10.658 -16.179 1.00 75.19 191 VAL A CA 1
ATOM 1512 C C . VAL A 1 191 ? 9.941 -10.595 -17.708 1.00 75.19 191 VAL A C 1
ATOM 1514 O O . VAL A 1 191 ? 10.484 -9.662 -18.295 1.00 75.19 191 VAL A O 1
ATOM 1517 N N . CYS A 1 192 ? 9.380 -11.594 -18.380 1.00 74.25 192 CYS A N 1
ATOM 1518 C CA . CYS A 1 192 ? 9.152 -11.575 -19.816 1.00 74.25 192 CYS A CA 1
ATOM 1519 C C . CYS A 1 192 ? 7.803 -10.914 -20.095 1.00 74.25 192 CYS A C 1
ATOM 1521 O O . CYS A 1 192 ? 6.743 -11.412 -19.716 1.00 74.25 192 CYS A O 1
ATOM 1523 N N . TYR A 1 193 ? 7.840 -9.788 -20.793 1.00 71.19 193 TYR A N 1
ATOM 1524 C CA . TYR A 1 193 ? 6.656 -8.967 -21.033 1.00 71.19 193 TYR A CA 1
ATOM 1525 C C . TYR A 1 193 ? 5.978 -9.283 -22.370 1.00 71.19 193 TYR A C 1
ATOM 1527 O O . TYR A 1 193 ? 4.777 -9.078 -22.506 1.00 71.19 193 TYR A O 1
ATOM 1535 N N . ALA A 1 194 ? 6.697 -9.901 -23.314 1.00 69.12 194 ALA A N 1
ATOM 1536 C CA . ALA A 1 194 ? 6.107 -10.475 -24.527 1.00 69.12 194 ALA A CA 1
ATOM 1537 C C . ALA A 1 194 ? 5.059 -11.559 -24.195 1.00 69.12 194 ALA A C 1
ATOM 1539 O O . ALA A 1 194 ? 4.031 -11.676 -24.861 1.00 69.12 194 ALA A O 1
ATOM 1540 N N . TYR A 1 195 ? 5.261 -12.290 -23.093 1.00 70.38 195 TYR A N 1
ATOM 1541 C CA . TYR A 1 195 ? 4.276 -13.220 -22.542 1.00 70.38 195 TYR A CA 1
ATOM 1542 C C . TYR A 1 195 ? 2.981 -12.541 -22.086 1.00 70.38 195 TYR A C 1
ATOM 1544 O O . TYR A 1 195 ? 1.902 -13.107 -22.259 1.00 70.38 195 TYR A O 1
ATOM 1552 N N . GLN A 1 196 ? 3.047 -11.311 -21.568 1.00 64.44 196 GLN A N 1
ATOM 1553 C CA . GLN A 1 196 ? 1.848 -10.577 -21.151 1.00 64.44 196 GLN A CA 1
ATOM 1554 C C . GLN A 1 196 ? 0.933 -10.246 -22.343 1.00 64.44 196 GLN A C 1
ATOM 1556 O O . GLN A 1 196 ? -0.285 -10.206 -22.172 1.00 64.44 196 GLN A O 1
ATOM 1561 N N . GLY A 1 197 ? 1.506 -10.084 -23.544 1.00 60.69 197 GLY A N 1
ATOM 1562 C CA . GLY A 1 197 ? 0.787 -9.928 -24.815 1.00 60.69 197 GLY A CA 1
ATOM 1563 C C . GLY A 1 197 ? 0.408 -11.242 -25.513 1.00 60.69 197 GLY A C 1
ATOM 1564 O O . GLY A 1 197 ? -0.242 -11.203 -26.553 1.00 60.69 197 GLY A O 1
ATOM 1565 N N . GLY A 1 198 ? 0.786 -12.400 -24.958 1.00 64.50 198 GLY A N 1
ATOM 1566 C CA . GLY A 1 198 ? 0.472 -13.725 -25.504 1.00 64.50 198 GLY A CA 1
ATOM 1567 C C . GLY A 1 198 ? 1.480 -14.290 -26.511 1.00 64.50 198 GLY A C 1
ATOM 1568 O O . GLY A 1 198 ? 1.266 -15.397 -26.990 1.00 64.50 198 GLY A O 1
ATOM 1569 N N . ALA A 1 199 ? 2.585 -13.592 -26.798 1.00 65.94 199 ALA A N 1
ATOM 1570 C CA . ALA A 1 199 ? 3.543 -14.005 -27.829 1.00 65.94 199 ALA A CA 1
ATOM 1571 C C . ALA A 1 199 ? 4.232 -15.349 -27.525 1.00 65.94 199 ALA A C 1
ATOM 1573 O O . ALA A 1 199 ? 4.498 -16.117 -28.441 1.00 65.94 199 ALA A O 1
ATOM 1574 N N . HIS A 1 200 ? 4.496 -15.651 -26.246 1.00 66.81 200 HIS A N 1
ATOM 1575 C CA . HIS A 1 200 ? 5.176 -16.881 -25.802 1.00 66.81 200 HIS A CA 1
ATOM 1576 C C . HIS A 1 200 ? 4.322 -17.698 -24.814 1.00 66.81 200 HIS A C 1
ATOM 1578 O O . HIS A 1 200 ? 4.833 -18.292 -23.864 1.00 66.81 200 HIS A O 1
ATOM 1584 N N . ALA A 1 201 ? 2.996 -17.678 -24.976 1.00 65.38 201 ALA A N 1
ATOM 1585 C CA . ALA A 1 201 ? 2.105 -18.508 -24.171 1.00 65.38 201 ALA A CA 1
ATOM 1586 C C . ALA A 1 201 ? 2.422 -20.004 -24.379 1.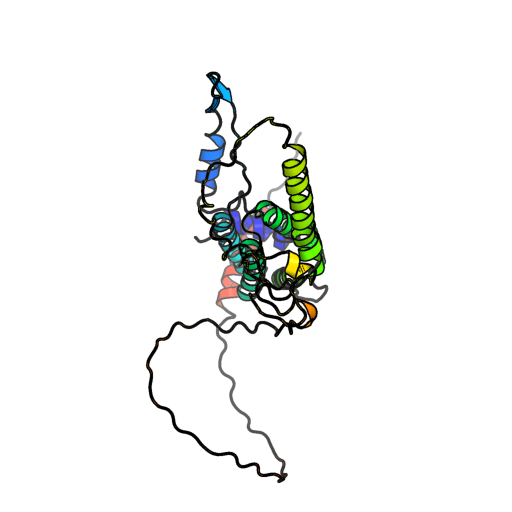00 65.38 201 ALA A C 1
ATOM 1588 O O . ALA A 1 201 ? 2.480 -20.469 -25.511 1.00 65.38 201 ALA A O 1
ATOM 1589 N N . GLY A 1 202 ? 2.636 -20.746 -23.290 1.00 65.56 202 GLY A N 1
ATOM 1590 C CA . GLY A 1 202 ? 2.902 -22.188 -23.318 1.00 65.56 202 GLY A CA 1
ATOM 1591 C C . GLY A 1 202 ? 4.338 -22.605 -23.609 1.00 65.56 202 GLY A C 1
ATOM 1592 O O . GLY A 1 202 ? 4.603 -23.799 -23.674 1.00 65.56 202 GLY A O 1
ATOM 1593 N N . LEU A 1 203 ? 5.257 -21.651 -23.761 1.00 69.31 203 LEU A N 1
ATOM 1594 C CA . LEU A 1 203 ? 6.666 -21.913 -24.044 1.00 69.31 203 LEU A CA 1
ATOM 1595 C C . LEU A 1 203 ? 7.555 -21.289 -22.964 1.00 69.31 203 LEU A C 1
ATOM 1597 O O . LEU A 1 203 ? 7.138 -20.376 -22.248 1.00 69.31 203 LEU A O 1
ATOM 1601 N N . VAL A 1 204 ? 8.791 -21.774 -22.846 1.00 72.44 204 VAL A N 1
ATOM 1602 C CA . VAL A 1 204 ? 9.837 -21.114 -22.050 1.00 72.44 204 VAL A CA 1
ATOM 1603 C C . VAL A 1 204 ? 10.247 -19.821 -22.761 1.00 72.44 204 VAL A C 1
ATOM 1605 O O . VAL A 1 204 ? 10.211 -19.746 -23.990 1.00 72.44 204 VAL A O 1
ATOM 1608 N N . CYS A 1 205 ? 10.614 -18.777 -22.017 1.00 74.75 205 CYS A N 1
ATOM 1609 C CA . CYS A 1 205 ? 11.039 -17.528 -22.643 1.00 74.75 205 CYS A CA 1
ATOM 1610 C C . CYS A 1 205 ? 12.349 -17.744 -23.432 1.00 74.75 205 CYS A C 1
ATOM 1612 O O . CYS A 1 205 ? 13.317 -18.209 -22.830 1.00 74.75 205 CYS A O 1
ATOM 1614 N N . PRO A 1 206 ? 12.436 -17.354 -24.721 1.00 75.06 206 PRO A N 1
ATOM 1615 C CA . PRO A 1 206 ? 13.672 -17.475 -25.504 1.00 75.06 206 PRO A CA 1
ATOM 1616 C C . PRO A 1 206 ? 14.821 -16.628 -24.934 1.00 75.06 206 PRO A C 1
ATOM 1618 O O . PRO A 1 206 ? 15.984 -16.982 -25.093 1.00 75.06 206 PRO A O 1
ATOM 1621 N N . ASP A 1 207 ? 14.497 -15.557 -24.202 1.00 76.12 207 ASP A N 1
ATOM 1622 C CA . ASP A 1 207 ? 15.471 -14.723 -23.487 1.00 76.12 207 ASP A CA 1
ATOM 1623 C C . ASP A 1 207 ? 15.791 -15.248 -22.072 1.00 76.12 207 ASP A C 1
ATOM 1625 O O . ASP A 1 207 ? 16.480 -14.573 -21.315 1.00 76.12 207 ASP A O 1
ATOM 1629 N N . GLY A 1 208 ? 15.232 -16.386 -21.644 1.00 75.62 208 GLY A N 1
ATOM 1630 C CA . GLY A 1 208 ? 15.417 -16.929 -20.291 1.00 75.62 208 GLY A CA 1
ATOM 1631 C C . GLY A 1 208 ? 14.715 -16.152 -19.166 1.00 75.62 208 GLY A C 1
ATOM 1632 O O . GLY A 1 208 ? 14.971 -16.417 -17.997 1.00 75.62 208 GLY A O 1
ATOM 1633 N N . ARG A 1 209 ? 13.832 -15.200 -19.491 1.00 80.56 209 ARG A N 1
ATOM 1634 C CA . ARG A 1 209 ? 13.073 -14.374 -18.530 1.00 80.56 209 ARG A CA 1
ATOM 1635 C C . ARG A 1 209 ? 11.838 -15.098 -17.960 1.00 80.56 209 ARG A C 1
ATOM 1637 O O . ARG A 1 209 ? 11.323 -16.042 -18.554 1.00 80.56 209 ARG A O 1
ATOM 1644 N N . ARG A 1 210 ? 11.290 -14.614 -16.838 1.00 80.94 210 ARG A N 1
ATOM 1645 C CA . ARG A 1 210 ? 10.160 -15.245 -16.117 1.00 80.94 210 ARG A CA 1
ATOM 1646 C C . ARG A 1 210 ? 8.787 -14.904 -16.691 1.00 80.94 210 ARG A C 1
ATOM 1648 O O . ARG A 1 210 ? 8.470 -13.737 -16.910 1.00 80.94 210 ARG A O 1
ATOM 1655 N N . HIS A 1 211 ? 7.923 -15.903 -16.855 1.00 81.19 211 HIS A N 1
ATOM 1656 C CA . HIS A 1 211 ? 6.522 -15.724 -17.250 1.00 81.19 211 HIS A CA 1
ATOM 1657 C C . HIS A 1 211 ? 5.618 -15.500 -16.027 1.00 81.19 211 HIS A C 1
ATOM 1659 O O . HIS A 1 211 ? 5.075 -16.447 -15.458 1.00 81.19 211 HIS A O 1
ATOM 1665 N N . VAL A 1 212 ? 5.443 -14.230 -15.635 1.00 77.00 212 VAL A N 1
ATOM 1666 C CA . VAL A 1 212 ? 4.583 -13.832 -14.505 1.00 77.00 212 VAL A CA 1
ATOM 1667 C C . VAL A 1 212 ? 3.149 -13.577 -14.966 1.00 77.00 212 VAL A C 1
ATOM 1669 O O . VAL A 1 212 ? 2.900 -12.796 -15.889 1.00 77.00 212 VAL A O 1
ATOM 1672 N N . CYS A 1 213 ? 2.184 -14.178 -14.271 1.00 75.44 213 CYS A N 1
ATOM 1673 C CA . CYS A 1 213 ? 0.766 -13.911 -14.488 1.00 75.44 213 CYS A CA 1
ATOM 1674 C C . CYS A 1 213 ? 0.346 -12.486 -14.129 1.00 75.44 213 CYS A C 1
ATOM 1676 O O . CYS A 1 213 ? 0.602 -12.048 -13.010 1.00 75.44 213 CYS A O 1
ATOM 1678 N N . LEU A 1 214 ? -0.479 -11.829 -14.944 1.00 71.94 214 LEU A N 1
ATOM 1679 C CA . LEU A 1 214 ? -1.134 -10.582 -14.515 1.00 71.94 214 LEU A CA 1
ATOM 1680 C C . LEU A 1 214 ? -2.281 -10.812 -13.513 1.00 71.94 214 LEU A C 1
ATOM 1682 O O . LEU A 1 214 ? -2.575 -9.932 -12.706 1.00 71.94 214 LEU A O 1
ATOM 1686 N N . LYS A 1 215 ? -2.922 -11.992 -13.525 1.00 69.88 215 LYS A N 1
ATOM 1687 C CA . LYS A 1 215 ? -4.052 -12.306 -12.627 1.00 69.88 215 LYS A CA 1
ATOM 1688 C C . LYS A 1 215 ? -3.615 -12.788 -11.245 1.00 69.88 215 LYS A C 1
ATOM 1690 O O . LYS A 1 215 ? -4.186 -12.350 -10.253 1.00 69.88 215 LYS A O 1
ATOM 1695 N N . CYS A 1 216 ? -2.659 -13.717 -11.168 1.00 70.38 216 CYS A N 1
ATOM 1696 C CA . CYS A 1 216 ? -2.228 -14.310 -9.894 1.00 70.38 216 CYS A CA 1
ATOM 1697 C C . CYS A 1 216 ? -0.820 -13.900 -9.450 1.00 70.38 216 CYS A C 1
ATOM 1699 O O . CYS A 1 216 ? -0.423 -14.268 -8.348 1.00 70.38 216 CYS A O 1
ATOM 1701 N N . ARG A 1 217 ? -0.074 -13.162 -10.288 1.00 72.12 217 ARG A N 1
ATOM 1702 C CA . ARG A 1 217 ? 1.292 -12.681 -10.013 1.00 72.12 217 ARG A CA 1
ATOM 1703 C C . ARG A 1 217 ? 2.289 -13.793 -9.628 1.00 72.12 217 ARG A C 1
ATOM 1705 O O . ARG A 1 217 ? 3.283 -13.521 -8.965 1.00 72.12 217 ARG A O 1
ATOM 1712 N N . LYS A 1 218 ? 2.036 -15.040 -10.052 1.00 74.94 218 LYS A N 1
ATOM 1713 C CA . LYS A 1 218 ? 2.946 -16.193 -9.909 1.00 74.94 218 LYS A CA 1
ATOM 1714 C C . LYS A 1 218 ? 3.631 -16.524 -11.236 1.00 74.94 218 LYS A C 1
ATOM 1716 O O . LYS A 1 218 ? 3.078 -16.233 -12.299 1.00 74.94 218 LYS A O 1
ATOM 1721 N N . ASP A 1 219 ? 4.795 -17.165 -11.134 1.00 72.69 219 ASP A N 1
ATOM 1722 C CA . ASP A 1 219 ? 5.495 -17.787 -12.258 1.00 72.69 219 ASP A CA 1
ATOM 1723 C C . ASP A 1 219 ? 4.736 -19.058 -12.660 1.00 72.69 219 ASP A C 1
ATOM 1725 O O . ASP A 1 219 ? 4.506 -19.938 -11.828 1.00 72.69 219 ASP A O 1
ATOM 1729 N N . HIS A 1 220 ? 4.290 -19.140 -13.912 1.00 68.69 220 HIS A N 1
ATOM 1730 C CA . HIS A 1 220 ? 3.636 -20.343 -14.420 1.00 68.69 220 HIS A CA 1
ATOM 1731 C C . HIS A 1 220 ? 3.798 -20.509 -15.932 1.00 68.69 220 HIS A C 1
ATOM 1733 O O . HIS A 1 220 ? 3.666 -19.559 -16.711 1.00 68.69 220 HIS A O 1
ATOM 1739 N N . GLU A 1 221 ? 4.003 -21.756 -16.340 1.00 60.56 221 GLU A N 1
ATOM 1740 C CA . GLU A 1 221 ? 4.076 -22.201 -17.730 1.00 60.56 221 GLU A CA 1
ATOM 1741 C C . GLU A 1 221 ? 2.655 -22.464 -18.252 1.00 60.56 221 GLU A C 1
ATOM 1743 O O . GLU A 1 221 ? 2.213 -23.599 -18.386 1.00 60.56 221 GLU A O 1
ATOM 1748 N N . LEU A 1 222 ? 1.864 -21.402 -18.455 1.00 57.47 222 LEU A N 1
ATOM 1749 C CA . LEU A 1 222 ? 0.485 -21.566 -18.939 1.00 57.47 222 LEU A CA 1
ATOM 1750 C C . LEU A 1 222 ? 0.436 -21.726 -20.466 1.00 57.47 222 LEU A C 1
ATOM 1752 O O . LEU A 1 222 ? 0.839 -20.776 -21.146 1.00 57.47 222 LEU A O 1
ATOM 1756 N N . PRO A 1 223 ? -0.170 -22.809 -21.005 1.00 53.38 223 PRO A N 1
ATOM 1757 C CA . PRO A 1 223 ? -0.330 -23.064 -22.443 1.00 53.38 223 PRO A CA 1
ATOM 1758 C C . PRO A 1 223 ? -0.967 -21.915 -23.238 1.00 53.38 223 PRO A C 1
ATOM 1760 O O . PRO A 1 223 ? -0.646 -21.721 -24.403 1.00 53.38 223 PRO A O 1
ATOM 1763 N N . ARG A 1 224 ? -1.859 -21.123 -22.617 1.00 54.84 224 ARG A N 1
ATOM 1764 C CA . ARG A 1 224 ? -2.534 -19.966 -23.249 1.00 54.84 224 ARG A CA 1
ATOM 1765 C C . ARG A 1 224 ? -2.377 -18.653 -22.471 1.00 54.84 224 ARG A C 1
ATOM 1767 O O . ARG A 1 224 ? -3.236 -17.769 -22.532 1.00 54.84 224 ARG A O 1
ATOM 1774 N N . GLY A 1 225 ? -1.283 -18.508 -21.720 1.00 60.59 225 GLY A N 1
ATOM 1775 C CA . GLY A 1 225 ? -0.976 -17.279 -20.981 1.00 60.59 225 GLY A CA 1
ATOM 1776 C C . GLY A 1 225 ? -1.993 -16.972 -19.871 1.00 60.59 225 GLY A C 1
ATOM 1777 O O . GLY A 1 225 ? -2.651 -17.867 -19.348 1.00 60.59 225 GLY A O 1
ATOM 1778 N N . ASN A 1 226 ? -2.181 -15.690 -19.534 1.00 60.34 226 ASN A N 1
ATOM 1779 C CA . ASN A 1 226 ? -3.063 -15.212 -18.447 1.00 60.34 226 ASN A CA 1
ATOM 1780 C C . ASN A 1 226 ? -4.543 -15.672 -18.526 1.00 60.34 226 ASN A C 1
ATOM 1782 O O . ASN A 1 226 ? -5.310 -15.465 -17.576 1.00 60.34 226 ASN A O 1
ATOM 1786 N N . ARG A 1 227 ? -4.986 -16.245 -19.655 1.00 59.03 227 ARG A N 1
ATOM 1787 C CA . ARG A 1 227 ? -6.371 -16.696 -19.865 1.00 59.03 227 ARG A CA 1
ATOM 1788 C C . ARG A 1 227 ? -6.717 -17.923 -19.023 1.00 59.03 227 ARG A C 1
ATOM 1790 O O . ARG A 1 227 ? -7.763 -17.901 -18.382 1.00 59.03 227 ARG A O 1
ATOM 1797 N N . ASP A 1 228 ? -5.801 -18.883 -18.925 1.00 62.56 228 ASP A N 1
ATOM 1798 C CA . ASP A 1 228 ? -6.032 -20.173 -18.252 1.00 62.56 228 ASP A CA 1
ATOM 1799 C C . ASP A 1 228 ? -5.748 -20.130 -16.738 1.00 62.56 228 ASP A C 1
ATOM 1801 O O . ASP A 1 228 ? -5.938 -21.118 -16.029 1.00 62.56 228 ASP A O 1
ATOM 1805 N N . CYS A 1 229 ? -5.329 -18.975 -16.209 1.00 65.19 229 CYS A N 1
ATOM 1806 C CA . CYS A 1 229 ? -5.114 -18.800 -14.778 1.00 65.19 229 CYS A CA 1
ATOM 1807 C C . CYS A 1 229 ? -6.451 -18.874 -14.015 1.00 65.19 229 CYS A C 1
ATOM 1809 O O . CYS A 1 229 ? -7.207 -17.895 -13.944 1.00 65.19 229 CYS A O 1
ATOM 1811 N N . LYS A 1 230 ? -6.726 -20.042 -13.421 1.00 60.25 230 LYS A N 1
ATOM 1812 C CA . LYS A 1 230 ? -7.772 -20.238 -12.414 1.00 60.25 230 LYS A CA 1
ATOM 1813 C C . LYS A 1 230 ? -7.288 -19.584 -11.123 1.00 60.25 230 LYS A C 1
ATOM 1815 O O . LYS A 1 230 ? -6.467 -20.141 -10.402 1.00 60.25 230 LYS A O 1
ATOM 1820 N N . ARG A 1 231 ? -7.741 -18.361 -10.850 1.00 48.91 231 ARG A N 1
ATOM 1821 C CA . ARG A 1 231 ? -7.512 -17.696 -9.563 1.00 48.91 231 ARG A CA 1
ATOM 1822 C C . ARG A 1 231 ? -8.233 -18.510 -8.484 1.00 48.91 231 ARG A C 1
ATOM 1824 O O . ARG A 1 231 ? -9.407 -18.271 -8.224 1.00 48.91 231 ARG A O 1
ATOM 1831 N N . GLU A 1 232 ? -7.567 -19.486 -7.875 1.00 42.62 232 GLU A N 1
ATOM 1832 C CA . GLU A 1 232 ? -8.054 -20.033 -6.612 1.00 42.62 232 GLU A CA 1
ATOM 1833 C C . GLU A 1 232 ? -8.016 -18.892 -5.595 1.00 42.62 232 GLU A C 1
ATOM 1835 O O . GLU A 1 232 ? -7.003 -18.196 -5.459 1.00 42.62 232 GLU A O 1
ATOM 1840 N N . LYS A 1 233 ? -9.152 -18.632 -4.937 1.00 37.78 233 LYS A N 1
ATOM 1841 C CA . LYS A 1 233 ? -9.208 -17.696 -3.813 1.00 37.78 233 LYS A CA 1
ATOM 1842 C C . LYS A 1 233 ? -8.115 -18.133 -2.844 1.00 37.78 233 LYS A C 1
ATOM 1844 O O . LYS A 1 233 ? -8.149 -19.264 -2.369 1.00 37.78 233 LYS A O 1
ATOM 1849 N N . VAL A 1 234 ? -7.128 -17.270 -2.609 1.00 42.53 234 VAL A N 1
ATOM 1850 C CA . VAL A 1 234 ? -6.009 -17.572 -1.717 1.00 42.53 234 VAL A CA 1
ATOM 1851 C C . VAL A 1 234 ? -6.580 -17.702 -0.307 1.00 42.53 234 VAL A C 1
ATOM 1853 O O . VAL A 1 234 ? -6.729 -16.718 0.409 1.00 42.53 234 VAL A O 1
ATOM 1856 N N . ALA A 1 235 ? -6.945 -18.921 0.081 1.00 34.16 235 ALA A N 1
ATOM 1857 C CA . ALA A 1 235 ? -7.003 -19.290 1.478 1.00 34.16 235 ALA A CA 1
ATOM 1858 C C . ALA A 1 235 ? -5.562 -19.193 1.977 1.00 34.16 235 ALA A C 1
ATOM 1860 O O . ALA A 1 235 ? -4.676 -19.893 1.481 1.00 34.16 235 ALA A O 1
ATOM 1861 N N . ALA A 1 236 ? -5.315 -18.265 2.895 1.00 39.16 236 ALA A N 1
ATOM 1862 C CA . ALA A 1 236 ? -4.035 -18.112 3.558 1.00 39.16 236 ALA A CA 1
ATOM 1863 C C . ALA A 1 236 ? -3.695 -19.413 4.306 1.00 39.16 236 ALA A C 1
ATOM 1865 O O . ALA A 1 236 ? -4.080 -19.602 5.455 1.00 39.16 236 ALA A O 1
ATOM 1866 N N . LYS A 1 237 ? -2.995 -20.342 3.651 1.00 35.88 237 LYS A N 1
ATOM 1867 C CA . LYS A 1 237 ? -2.293 -21.430 4.329 1.00 35.88 237 LYS A CA 1
ATOM 1868 C C . LYS A 1 237 ? -0.849 -20.994 4.508 1.00 35.88 237 LYS A C 1
ATOM 1870 O O . LYS A 1 237 ? -0.114 -20.821 3.538 1.00 35.88 237 LYS A O 1
ATOM 1875 N N . GLY A 1 238 ? -0.495 -20.759 5.769 1.00 32.56 238 GLY A N 1
ATOM 1876 C CA . GLY A 1 238 ? 0.851 -20.415 6.194 1.00 32.56 238 GLY A CA 1
ATOM 1877 C C . GLY A 1 238 ? 1.866 -21.433 5.685 1.00 32.56 238 GLY A C 1
ATOM 1878 O O . GLY A 1 238 ? 1.657 -22.643 5.761 1.00 32.56 238 GLY A O 1
ATOM 1879 N N . VAL A 1 239 ? 2.974 -20.925 5.156 1.00 33.47 239 VAL A N 1
ATOM 1880 C CA . VAL A 1 239 ? 4.128 -21.740 4.784 1.00 33.47 239 VAL A CA 1
ATOM 1881 C C . VAL A 1 239 ? 4.868 -22.097 6.071 1.00 33.47 239 VAL A C 1
ATOM 1883 O O . VAL A 1 239 ? 5.697 -21.335 6.565 1.00 33.47 239 VAL A O 1
ATOM 1886 N N . GLY A 1 240 ? 4.531 -23.257 6.632 1.00 29.50 240 GLY A N 1
ATOM 1887 C CA . GLY A 1 240 ? 5.358 -23.941 7.616 1.00 29.50 240 GLY A CA 1
ATOM 1888 C C . GLY A 1 240 ? 6.573 -24.555 6.923 1.00 29.50 240 GLY A C 1
ATOM 1889 O O . GLY A 1 240 ? 6.438 -25.363 6.008 1.00 29.50 240 GLY A O 1
ATOM 1890 N N . ARG A 1 241 ? 7.769 -24.153 7.359 1.00 36.03 241 ARG A N 1
ATOM 1891 C CA . ARG A 1 241 ? 9.020 -24.883 7.117 1.00 36.03 241 ARG A CA 1
ATOM 1892 C C . ARG A 1 241 ? 8.929 -26.277 7.755 1.00 36.03 241 ARG A C 1
ATOM 1894 O O . ARG A 1 241 ? 8.557 -26.380 8.917 1.00 36.03 241 ARG A O 1
ATOM 1901 N N . GLY A 1 242 ? 9.360 -27.307 7.032 1.00 30.78 242 GLY A N 1
ATOM 1902 C CA . GLY A 1 242 ? 9.581 -28.665 7.548 1.00 30.78 242 GLY A CA 1
ATOM 1903 C C . GLY A 1 242 ? 9.889 -29.609 6.384 1.00 30.78 242 GLY A C 1
ATOM 1904 O O . GLY A 1 242 ? 8.988 -30.004 5.665 1.00 30.78 242 GLY A O 1
ATOM 1905 N N . GLN A 1 243 ? 11.145 -29.691 5.947 1.00 32.94 243 GLN A N 1
ATOM 1906 C CA . GLN A 1 243 ? 12.147 -30.677 6.371 1.00 32.94 243 GLN A CA 1
ATOM 1907 C C . GLN A 1 243 ? 12.030 -32.002 5.601 1.00 32.94 243 GLN A C 1
ATOM 1909 O O . GLN A 1 243 ? 11.083 -32.766 5.740 1.00 32.94 243 GLN A O 1
ATOM 1914 N N . GLN A 1 244 ? 13.043 -32.231 4.765 1.00 35.53 244 GLN A N 1
ATOM 1915 C CA . GLN A 1 244 ? 13.289 -33.455 4.014 1.00 35.53 244 GLN A CA 1
ATOM 1916 C C . GLN A 1 244 ? 13.480 -34.645 4.961 1.00 35.53 244 GLN A C 1
ATOM 1918 O O . GLN A 1 244 ? 14.343 -34.586 5.838 1.00 35.53 244 GLN A O 1
ATOM 1923 N N . ARG A 1 245 ? 12.764 -35.744 4.706 1.00 31.03 245 ARG A N 1
ATOM 1924 C CA . ARG A 1 245 ? 13.245 -37.122 4.885 1.00 31.03 245 ARG A CA 1
ATOM 1925 C C . ARG A 1 245 ? 12.602 -37.996 3.809 1.00 31.03 245 ARG A C 1
ATOM 1927 O O . ARG A 1 245 ? 11.397 -37.923 3.599 1.00 31.03 245 ARG A O 1
ATOM 1934 N N . GLY A 1 246 ? 13.426 -38.757 3.094 1.00 28.27 246 GLY A N 1
ATOM 1935 C CA . GLY A 1 246 ? 12.973 -39.711 2.086 1.00 28.27 246 GLY A CA 1
ATOM 1936 C C . GLY A 1 246 ? 12.516 -41.035 2.695 1.00 28.27 246 GLY A C 1
ATOM 1937 O O . GLY A 1 246 ? 12.888 -41.347 3.822 1.00 28.27 246 GLY A O 1
ATOM 1938 N N . ALA A 1 247 ? 11.744 -41.803 1.926 1.00 28.17 247 ALA A N 1
ATOM 1939 C CA . ALA A 1 247 ? 12.007 -43.208 1.600 1.00 28.17 247 ALA A CA 1
ATOM 1940 C C . ALA A 1 247 ? 10.806 -43.850 0.879 1.00 28.17 247 ALA A C 1
ATOM 1942 O O . ALA A 1 247 ? 9.659 -43.646 1.255 1.00 28.17 247 ALA A O 1
ATOM 1943 N N . ALA A 1 248 ? 11.165 -44.699 -0.086 1.00 29.55 248 ALA A N 1
ATOM 1944 C CA . ALA A 1 248 ? 10.491 -45.916 -0.535 1.00 29.55 248 ALA A CA 1
ATOM 1945 C C . ALA A 1 248 ? 9.177 -45.825 -1.335 1.00 29.55 248 ALA A C 1
ATOM 1947 O O . ALA A 1 248 ? 8.095 -45.516 -0.849 1.00 29.55 248 ALA A O 1
ATOM 1948 N N . ALA A 1 249 ? 9.325 -46.254 -2.587 1.00 31.81 249 ALA A N 1
ATOM 1949 C CA . ALA A 1 249 ? 8.290 -46.706 -3.493 1.00 31.81 249 ALA A CA 1
ATOM 1950 C C . ALA A 1 249 ? 7.512 -47.921 -2.957 1.00 31.81 249 ALA A C 1
ATOM 1952 O O . ALA A 1 249 ? 8.106 -48.849 -2.407 1.00 31.81 249 ALA A O 1
ATOM 1953 N N . LYS A 1 250 ? 6.215 -47.978 -3.271 1.00 30.59 250 LYS A N 1
ATOM 1954 C CA . LYS A 1 250 ? 5.534 -49.214 -3.674 1.00 30.59 250 LYS A CA 1
ATOM 1955 C C . LYS A 1 250 ? 4.309 -48.877 -4.524 1.00 30.59 250 LYS A C 1
ATOM 1957 O O . LYS A 1 250 ? 3.620 -47.894 -4.271 1.00 30.59 250 LYS A O 1
ATOM 1962 N N . LYS A 1 251 ? 4.167 -49.661 -5.588 1.00 29.84 251 LYS A N 1
ATOM 1963 C CA . LYS A 1 251 ? 3.138 -49.616 -6.622 1.00 29.84 251 LYS A CA 1
ATOM 1964 C C . LYS A 1 251 ? 1.849 -50.314 -6.160 1.00 29.84 251 LYS A C 1
ATOM 1966 O O . LYS A 1 251 ? 1.886 -51.057 -5.182 1.00 29.84 251 LYS A O 1
ATOM 1971 N N . ASP A 1 252 ? 0.822 -50.113 -6.989 1.00 30.09 252 ASP A N 1
ATOM 1972 C CA . ASP A 1 252 ? -0.417 -50.893 -7.144 1.00 30.09 252 ASP A CA 1
ATOM 1973 C C . ASP A 1 252 ? -1.459 -50.615 -6.034 1.00 30.09 252 ASP A C 1
ATOM 1975 O O . ASP A 1 252 ? -1.116 -50.438 -4.875 1.00 30.09 252 ASP A O 1
ATOM 1979 N N . GLU A 1 253 ? -2.756 -50.442 -6.285 1.00 29.55 253 GLU A N 1
ATOM 1980 C CA . GLU A 1 253 ? -3.600 -51.021 -7.322 1.00 29.55 253 GLU A CA 1
ATOM 1981 C C . GLU A 1 253 ? -4.920 -50.226 -7.418 1.00 29.55 253 GLU A C 1
ATOM 1983 O O . GLU A 1 253 ? -5.399 -49.635 -6.448 1.00 29.55 253 GLU A O 1
ATOM 1988 N N . ILE A 1 254 ? -5.494 -50.201 -8.617 1.00 30.33 254 ILE A N 1
ATOM 1989 C CA . ILE A 1 254 ? -6.803 -49.632 -8.943 1.00 30.33 254 ILE A CA 1
ATOM 1990 C C . ILE A 1 254 ? -7.875 -50.652 -8.560 1.00 30.33 254 ILE A C 1
ATOM 1992 O O . ILE A 1 254 ? -7.860 -51.750 -9.101 1.00 30.33 254 ILE A O 1
ATOM 1996 N N . THR A 1 255 ? -8.873 -50.265 -7.765 1.00 31.05 255 THR A N 1
ATOM 1997 C CA . THR A 1 255 ? -10.226 -50.835 -7.882 1.00 31.05 255 THR A CA 1
ATOM 1998 C C . THR A 1 255 ? -11.277 -49.753 -7.650 1.00 31.05 255 THR A C 1
ATOM 2000 O O . THR A 1 255 ? -11.305 -49.065 -6.631 1.00 31.05 255 THR A O 1
ATOM 2003 N N . ASN A 1 256 ? -12.120 -49.579 -8.667 1.00 30.77 256 ASN A N 1
ATOM 2004 C CA . ASN A 1 256 ? -13.421 -48.941 -8.555 1.00 30.77 256 ASN A CA 1
ATOM 2005 C C . ASN A 1 256 ? -14.350 -49.908 -7.824 1.00 30.77 256 ASN A C 1
ATOM 2007 O O . ASN A 1 256 ? -14.368 -51.079 -8.191 1.00 30.77 256 ASN A O 1
ATOM 2011 N N . ASP A 1 257 ? -15.196 -49.408 -6.926 1.00 29.77 257 ASP A N 1
ATOM 2012 C CA . ASP A 1 257 ? -16.539 -49.964 -6.851 1.00 29.77 257 ASP A CA 1
ATOM 2013 C C . ASP A 1 257 ? -17.589 -48.970 -6.369 1.00 29.77 257 ASP A C 1
ATOM 2015 O O . ASP A 1 257 ? -17.337 -47.987 -5.669 1.00 29.77 257 ASP A O 1
ATOM 2019 N N . VAL A 1 258 ? -18.780 -49.226 -6.881 1.00 29.61 258 VAL A N 1
ATOM 2020 C CA . VAL A 1 258 ? -19.908 -48.325 -7.039 1.00 29.61 258 VAL A CA 1
ATOM 2021 C C . VAL A 1 258 ? -21.025 -48.703 -6.056 1.00 29.61 258 VAL A C 1
ATOM 2023 O O . VAL A 1 258 ? -21.249 -49.865 -5.754 1.00 29.61 258 VAL A O 1
ATOM 2026 N N . CYS A 1 259 ? -21.804 -47.685 -5.678 1.00 28.16 259 CYS A N 1
ATOM 2027 C CA . CYS A 1 259 ? -23.212 -47.728 -5.252 1.00 28.16 259 CYS A CA 1
ATOM 2028 C C . CYS A 1 259 ? -23.625 -47.980 -3.779 1.00 28.16 259 CYS A C 1
ATOM 2030 O O . CYS A 1 259 ? -23.585 -49.079 -3.252 1.00 28.16 259 CYS A O 1
ATOM 2032 N N . ARG A 1 260 ? -24.340 -46.943 -3.297 1.00 27.62 260 ARG A N 1
ATOM 2033 C CA . ARG A 1 260 ? -25.682 -46.933 -2.660 1.00 27.62 260 ARG A CA 1
ATOM 2034 C C . ARG A 1 260 ? -25.850 -47.451 -1.223 1.00 27.62 260 ARG A C 1
ATOM 2036 O O . ARG A 1 260 ? -25.828 -48.641 -0.960 1.00 27.62 260 ARG A O 1
ATOM 2043 N N . GLY A 1 261 ? -26.330 -46.544 -0.366 1.00 27.61 261 GLY A N 1
ATOM 2044 C CA . GLY A 1 261 ? -27.121 -46.876 0.823 1.00 27.61 261 GLY A CA 1
ATOM 2045 C C . GLY A 1 261 ? -27.557 -45.630 1.596 1.00 27.61 261 GLY A C 1
ATOM 2046 O O . GLY A 1 261 ? -26.720 -44.887 2.083 1.00 27.61 261 GLY A O 1
ATOM 2047 N N . LYS A 1 262 ? -28.868 -45.377 1.654 1.00 28.88 262 LYS A N 1
ATOM 2048 C CA . LYS A 1 262 ? -29.543 -44.277 2.371 1.00 28.88 262 LYS A CA 1
ATOM 2049 C C . LYS A 1 262 ? -29.630 -44.575 3.878 1.00 28.88 262 LYS A C 1
ATOM 2051 O O . LYS A 1 262 ? -29.903 -45.724 4.192 1.00 28.88 262 LYS A O 1
ATOM 2056 N N . SER A 1 263 ? -29.626 -43.553 4.745 1.00 29.36 263 SER A N 1
ATOM 2057 C CA . SER A 1 263 ? -30.643 -43.360 5.812 1.00 29.36 263 SER A CA 1
ATOM 2058 C C . SER A 1 263 ? -30.383 -42.111 6.673 1.00 29.36 263 SER A C 1
ATOM 2060 O O . SER A 1 263 ? -29.261 -41.634 6.785 1.00 29.36 263 SER A O 1
ATOM 2062 N N . GLN A 1 264 ? -31.476 -41.574 7.216 1.00 25.72 264 GLN A N 1
ATOM 2063 C CA . GLN A 1 264 ? -31.682 -40.275 7.871 1.00 25.72 264 GLN A CA 1
ATOM 2064 C C . GLN A 1 264 ? -31.459 -40.303 9.407 1.00 25.72 264 GLN A C 1
ATOM 2066 O O . GLN A 1 264 ? -31.263 -41.377 9.966 1.00 25.72 264 GLN A O 1
ATOM 2071 N N . THR A 1 265 ? -31.669 -39.133 10.051 1.00 28.81 265 THR A N 1
ATOM 2072 C CA . THR A 1 265 ? -31.966 -38.843 11.491 1.00 28.81 265 THR A CA 1
ATOM 2073 C C . THR A 1 265 ? -30.760 -38.773 12.446 1.00 28.81 265 THR A C 1
ATOM 2075 O O . THR A 1 265 ? -29.869 -39.598 12.338 1.00 28.81 265 THR A O 1
ATOM 2078 N N . GLU A 1 266 ? -30.601 -37.879 13.433 1.00 29.77 266 GLU A N 1
ATOM 2079 C CA . GLU A 1 266 ? -31.165 -36.589 13.908 1.00 29.77 266 GLU A CA 1
ATOM 2080 C C . GLU A 1 266 ? -30.185 -36.070 15.027 1.00 29.77 266 GLU A C 1
ATOM 2082 O O . GLU A 1 266 ? -29.159 -36.716 15.255 1.00 29.77 266 GLU A O 1
ATOM 2087 N N . PRO A 1 267 ? -30.378 -34.898 15.677 1.00 35.00 267 PRO A N 1
ATOM 2088 C CA . PRO A 1 267 ? -29.293 -33.994 16.089 1.00 35.00 267 PRO A CA 1
ATOM 2089 C C . PRO A 1 267 ? -28.751 -34.196 17.519 1.00 35.00 267 PRO A C 1
ATOM 2091 O O . PRO A 1 267 ? -29.501 -34.462 18.456 1.00 35.00 267 PRO A O 1
ATOM 2094 N N . SER A 1 268 ? -27.455 -33.926 17.732 1.00 30.78 268 SER A N 1
ATOM 2095 C CA . SER A 1 268 ? -26.856 -33.821 19.074 1.00 30.78 268 SER A CA 1
ATOM 2096 C C . SER A 1 268 ? -26.551 -32.370 19.465 1.00 30.78 268 SER A C 1
ATOM 2098 O O . SER A 1 268 ? -25.769 -31.680 18.810 1.00 30.78 268 SER A O 1
ATOM 2100 N N . LYS A 1 269 ? -27.164 -31.936 20.571 1.00 30.53 269 LYS A N 1
ATOM 2101 C CA . LYS A 1 269 ? -26.885 -30.704 21.327 1.00 30.53 269 LYS A CA 1
ATOM 2102 C C . LYS A 1 269 ? -25.543 -30.780 22.091 1.00 30.53 269 LYS A C 1
ATOM 2104 O O . LYS A 1 269 ? -25.012 -31.867 22.287 1.00 30.53 269 LYS A O 1
ATOM 2109 N N . LEU A 1 270 ? -25.159 -29.623 22.660 1.00 27.53 270 LEU A N 1
ATOM 2110 C CA . LEU A 1 270 ? -24.040 -29.301 23.577 1.00 27.53 270 LEU A CA 1
ATOM 2111 C C . LEU A 1 270 ? -22.711 -28.983 22.854 1.00 27.53 270 LEU A C 1
ATOM 2113 O O . LEU A 1 270 ? -22.274 -29.748 22.014 1.00 27.53 270 LEU A O 1
ATOM 2117 N N . ARG A 1 271 ? -21.987 -27.888 23.130 1.00 29.83 271 ARG A N 1
ATOM 2118 C CA . ARG A 1 271 ? -21.861 -27.097 24.365 1.00 29.83 271 ARG A CA 1
ATOM 2119 C C . ARG A 1 271 ? -21.355 -25.682 24.054 1.00 29.83 271 ARG A C 1
ATOM 2121 O O . ARG A 1 271 ? -20.458 -25.504 23.239 1.00 29.83 271 ARG A O 1
ATOM 2128 N N . ASP A 1 272 ? -21.928 -24.732 24.777 1.00 32.91 272 ASP A N 1
ATOM 2129 C CA . ASP A 1 272 ? -21.486 -23.352 24.954 1.00 32.91 272 ASP A CA 1
ATOM 2130 C C . ASP A 1 272 ? -20.215 -23.317 25.823 1.00 32.91 272 ASP A C 1
ATOM 2132 O O . ASP A 1 272 ? -20.204 -23.910 26.906 1.00 32.91 272 ASP A O 1
ATOM 2136 N N . THR A 1 273 ? -19.166 -22.611 25.391 1.00 32.84 273 THR A N 1
ATOM 2137 C CA . THR A 1 273 ? -18.051 -22.206 26.266 1.00 32.84 273 THR A CA 1
ATOM 2138 C C . THR A 1 273 ? -17.498 -20.838 25.864 1.00 32.84 273 THR A C 1
ATOM 2140 O O . THR A 1 273 ? -16.800 -20.734 24.861 1.00 32.84 273 THR A O 1
ATOM 2143 N N . GLY A 1 274 ? -17.782 -19.838 26.711 1.00 28.77 274 GLY A N 1
ATOM 2144 C CA . GLY A 1 274 ? -16.905 -18.721 27.110 1.00 28.77 274 GLY A CA 1
ATOM 2145 C C . GLY A 1 274 ? -16.454 -17.751 26.007 1.00 28.77 274 GLY A C 1
ATOM 2146 O O . GLY A 1 274 ? -15.624 -18.089 25.181 1.00 28.77 274 GLY A O 1
ATOM 2147 N N . GLY A 1 275 ? -16.869 -16.483 25.957 1.00 35.62 275 GLY A N 1
ATOM 2148 C CA . GLY A 1 275 ? -17.078 -15.579 27.090 1.00 35.62 275 GLY A CA 1
ATOM 2149 C C . GLY A 1 275 ? -15.740 -15.081 27.657 1.00 35.62 275 GLY A C 1
ATOM 2150 O O . GLY A 1 275 ? -15.418 -15.396 28.795 1.00 35.62 275 GLY A O 1
ATOM 2151 N N . GLY A 1 276 ? -14.950 -14.334 26.870 1.00 31.19 276 GLY A N 1
ATOM 2152 C CA . GLY A 1 276 ? -13.645 -13.808 27.316 1.00 31.19 276 GLY A CA 1
ATOM 2153 C C . GLY A 1 276 ? -13.179 -12.486 26.685 1.00 31.19 276 GLY A C 1
ATOM 2154 O O . GLY A 1 276 ? -12.576 -11.671 27.373 1.00 31.19 276 GLY A O 1
ATOM 2155 N N . GLU A 1 277 ? -13.506 -12.184 25.424 1.00 36.25 277 GLU A N 1
ATOM 2156 C CA . GLU A 1 277 ? -12.857 -11.059 24.708 1.00 36.25 277 GLU A CA 1
ATOM 2157 C C . GLU A 1 277 ? -13.522 -9.674 24.859 1.00 36.25 277 GLU A C 1
ATOM 2159 O O . GLU A 1 277 ? -12.992 -8.664 24.395 1.00 36.25 277 GLU A O 1
ATOM 2164 N N . SER A 1 278 ? -14.681 -9.569 25.517 1.00 44.22 278 SER A N 1
ATOM 2165 C CA . SER A 1 278 ? -15.460 -8.313 25.528 1.00 44.22 278 SER A CA 1
ATOM 2166 C C . SER A 1 278 ? -15.136 -7.335 26.664 1.00 44.22 278 SER A C 1
ATOM 2168 O O . SER A 1 278 ? -15.614 -6.197 26.634 1.00 44.22 278 SER A O 1
ATOM 2170 N N . ARG A 1 279 ? -14.336 -7.722 27.669 1.00 36.22 279 ARG A N 1
ATOM 2171 C CA . ARG A 1 279 ? -14.106 -6.866 28.850 1.00 36.22 279 ARG A CA 1
ATOM 2172 C C . ARG A 1 279 ? -12.909 -5.922 28.696 1.00 36.22 279 ARG A C 1
ATOM 2174 O O . ARG A 1 279 ? -13.029 -4.762 29.080 1.00 36.22 279 ARG A O 1
ATOM 2181 N N . GLU A 1 280 ? -11.828 -6.340 28.038 1.00 39.78 280 GLU A N 1
ATOM 2182 C CA . GLU A 1 280 ? -10.653 -5.475 27.812 1.00 39.78 280 GLU A CA 1
ATOM 2183 C C . GLU A 1 280 ? -10.880 -4.406 26.727 1.00 39.78 280 GLU A C 1
ATOM 2185 O O . GLU A 1 280 ? -10.410 -3.275 26.872 1.00 39.78 280 GLU A O 1
ATOM 2190 N N . ARG A 1 281 ? -11.705 -4.682 25.701 1.00 42.94 281 ARG A N 1
ATOM 2191 C CA . ARG A 1 281 ? -12.075 -3.679 24.677 1.00 42.94 281 ARG A CA 1
ATOM 2192 C C . ARG A 1 281 ? -12.866 -2.493 25.241 1.00 42.94 281 ARG A C 1
ATOM 2194 O O . ARG A 1 281 ? -12.709 -1.372 24.758 1.00 42.94 281 ARG A O 1
ATOM 2201 N N . LYS A 1 282 ? -13.694 -2.702 26.273 1.00 41.28 282 LYS A N 1
ATOM 2202 C CA . LYS A 1 282 ? -14.484 -1.620 26.894 1.00 41.28 282 LYS A CA 1
ATOM 2203 C C . LYS A 1 282 ? -13.634 -0.667 27.740 1.00 41.28 282 LYS A C 1
ATOM 2205 O O . LYS A 1 282 ? -13.967 0.514 27.820 1.00 41.28 282 LYS A O 1
ATOM 2210 N N . VAL A 1 283 ? -12.533 -1.142 28.326 1.00 49.00 283 VAL A N 1
ATOM 2211 C CA . VAL A 1 283 ? -11.667 -0.316 29.185 1.00 49.00 283 VAL A CA 1
ATOM 2212 C C . VAL A 1 283 ? -10.815 0.648 28.348 1.00 49.00 283 VAL A C 1
ATOM 2214 O O . VAL A 1 283 ? -10.740 1.830 28.679 1.00 49.00 283 VAL A O 1
ATOM 2217 N N . TYR A 1 284 ? -10.276 0.200 27.208 1.00 40.94 284 TYR A N 1
ATOM 2218 C CA . TYR A 1 284 ? -9.483 1.060 26.314 1.00 40.94 284 TYR A CA 1
ATOM 2219 C C . TYR A 1 284 ? -10.327 2.112 25.573 1.00 40.94 284 TYR A C 1
ATOM 2221 O O . TYR A 1 284 ? -9.942 3.280 25.499 1.00 40.94 284 TYR A O 1
ATOM 2229 N N . LEU A 1 285 ? -11.517 1.739 25.083 1.00 44.66 285 LEU A N 1
ATOM 2230 C CA . LEU A 1 285 ? -12.418 2.678 24.398 1.00 44.66 285 LEU A CA 1
ATOM 2231 C C . LEU A 1 285 ? -13.058 3.693 25.366 1.00 44.66 285 LEU A C 1
ATOM 2233 O O . LEU A 1 285 ? -13.288 4.843 24.992 1.00 44.66 285 LEU A O 1
ATOM 2237 N N . GLY A 1 286 ? -13.289 3.307 26.627 1.00 39.72 286 GLY A N 1
ATOM 2238 C CA . GLY A 1 286 ? -13.821 4.196 27.666 1.00 39.72 286 GLY A CA 1
ATOM 2239 C C . GLY A 1 286 ? -12.833 5.258 28.171 1.00 39.72 286 GLY A C 1
ATOM 2240 O O . GLY A 1 286 ? -13.267 6.304 28.658 1.00 39.72 286 GLY A O 1
ATOM 2241 N N . GLY A 1 287 ? -11.522 5.014 28.047 1.00 42.38 287 GLY A N 1
ATOM 2242 C CA . GLY A 1 287 ? -10.472 5.978 28.397 1.00 42.38 287 GLY A CA 1
ATOM 2243 C C . GLY A 1 287 ? -10.265 7.055 27.327 1.00 42.38 287 GLY A C 1
ATOM 2244 O O . GLY A 1 287 ? -10.177 8.240 27.646 1.00 42.38 287 GLY A O 1
ATOM 2245 N N . LEU A 1 288 ? -10.276 6.667 26.048 1.00 43.12 288 LEU A N 1
ATOM 2246 C CA . LEU A 1 288 ? -10.070 7.593 24.925 1.00 43.12 288 LEU A CA 1
ATOM 2247 C C . LEU A 1 288 ? -11.259 8.542 24.701 1.00 43.12 288 LEU A C 1
ATOM 2249 O O . LEU A 1 288 ? -11.057 9.705 24.353 1.00 43.12 288 LEU A O 1
ATOM 2253 N N . ARG A 1 289 ? -12.493 8.094 24.970 1.00 39.88 289 ARG A N 1
ATOM 2254 C CA . ARG A 1 289 ? -13.693 8.945 24.854 1.00 39.88 289 ARG A CA 1
ATOM 2255 C C . ARG A 1 289 ? -13.719 10.068 25.901 1.00 39.88 289 ARG A C 1
ATOM 2257 O O . ARG A 1 289 ? -14.049 11.202 25.567 1.00 39.88 289 ARG A O 1
ATOM 2264 N N . ARG A 1 290 ? -13.273 9.779 27.132 1.00 42.78 290 ARG A N 1
ATOM 2265 C CA . ARG A 1 290 ? -13.174 10.769 28.222 1.00 42.78 290 ARG A CA 1
ATOM 2266 C C . ARG A 1 290 ? -12.092 11.824 27.982 1.00 42.78 290 ARG A C 1
ATOM 2268 O O . ARG A 1 290 ? -12.304 12.987 28.310 1.00 42.78 290 ARG A O 1
ATOM 2275 N N . ALA A 1 291 ? -10.972 11.451 27.360 1.00 46.31 291 ALA A N 1
ATOM 2276 C CA . ALA A 1 291 ? -9.930 12.410 26.989 1.00 46.31 291 ALA A CA 1
ATOM 2277 C C . ALA A 1 291 ? -10.387 13.380 25.880 1.00 46.31 291 ALA A C 1
ATOM 2279 O O . ALA A 1 291 ? -9.992 14.544 25.882 1.00 46.31 291 ALA A O 1
ATOM 2280 N N . TYR A 1 292 ? -11.259 12.935 24.966 1.00 45.88 292 TYR A N 1
ATOM 2281 C CA . TYR A 1 292 ? -11.788 13.785 23.896 1.00 45.88 292 TYR A CA 1
ATOM 2282 C C . TYR A 1 292 ? -12.871 14.757 24.403 1.00 45.88 292 TYR A C 1
ATOM 2284 O O . TYR A 1 292 ? -12.819 15.949 24.097 1.00 45.88 292 TYR A O 1
ATOM 2292 N N . GLU A 1 293 ? -13.800 14.297 25.249 1.00 44.81 293 GLU A N 1
ATOM 2293 C CA . GLU A 1 293 ? -14.876 15.138 25.810 1.00 44.81 293 GLU A CA 1
ATOM 2294 C C . GLU A 1 293 ? -14.346 16.249 26.741 1.00 44.81 293 GLU A C 1
ATOM 2296 O O . GLU A 1 293 ? -14.884 17.356 26.739 1.00 44.81 293 GLU A O 1
ATOM 2301 N N . SER A 1 294 ? -13.220 16.021 27.431 1.00 45.34 294 SER A N 1
ATOM 2302 C CA . SER A 1 294 ? -12.533 17.033 28.252 1.00 45.34 294 SER A CA 1
ATOM 2303 C C . SER A 1 294 ? -11.954 18.212 27.453 1.00 45.34 294 SER A C 1
ATOM 2305 O O . SER A 1 294 ? -11.701 19.263 28.036 1.00 45.34 294 SER A O 1
ATOM 2307 N N . SER A 1 295 ? -11.728 18.070 26.143 1.00 46.75 295 SER A N 1
ATOM 2308 C CA . SER A 1 295 ? -11.128 19.129 25.309 1.00 46.75 295 SER A CA 1
ATOM 2309 C C . SER A 1 295 ? -12.153 20.053 24.638 1.00 46.75 295 SER A C 1
ATOM 2311 O O . SER A 1 295 ? -11.779 21.056 24.034 1.00 46.75 295 SER A O 1
ATOM 2313 N N . ARG A 1 296 ? -13.457 19.755 24.767 1.00 47.53 296 ARG A N 1
ATOM 2314 C CA . ARG A 1 296 ? -14.553 20.554 24.186 1.00 47.53 296 ARG A CA 1
ATOM 2315 C C . ARG A 1 296 ? -15.097 21.657 25.099 1.00 47.53 296 ARG A C 1
ATOM 2317 O O . ARG A 1 296 ? -15.912 22.451 24.639 1.00 47.53 296 ARG A O 1
ATOM 2324 N N . PHE A 1 297 ? -14.653 21.733 26.354 1.00 39.56 297 PHE A N 1
ATOM 2325 C CA . PHE A 1 297 ? -15.145 22.697 27.344 1.00 39.56 297 PHE A CA 1
ATOM 2326 C C . PHE A 1 297 ? -14.056 23.717 27.719 1.00 39.56 297 PHE A C 1
ATOM 2328 O O . PHE A 1 297 ? -13.534 23.734 28.826 1.00 39.56 297 PHE A O 1
ATOM 2335 N N . MET A 1 298 ? -13.694 24.576 26.767 1.00 38.34 298 MET A N 1
ATOM 2336 C CA . MET A 1 298 ? -12.992 25.835 27.042 1.00 38.34 298 MET A CA 1
ATOM 2337 C C . MET A 1 298 ? -13.922 26.977 26.606 1.00 38.34 298 MET A C 1
ATOM 2339 O O . MET A 1 298 ? -14.288 27.030 25.426 1.00 38.34 298 MET A O 1
ATOM 2343 N N . PRO A 1 299 ? -14.371 27.860 27.517 1.00 37.59 299 PRO A N 1
ATOM 2344 C CA . PRO A 1 299 ? -15.252 28.963 27.159 1.00 37.59 299 PRO A CA 1
ATOM 2345 C C . PRO A 1 299 ? -14.500 29.961 26.270 1.00 37.59 299 PRO A C 1
ATOM 2347 O O . PRO A 1 299 ? -13.390 30.389 26.585 1.00 37.59 299 PRO A O 1
ATOM 2350 N N . ARG A 1 300 ? -15.110 30.332 25.139 1.00 39.28 300 ARG A N 1
ATOM 2351 C CA . ARG A 1 300 ? -14.599 31.384 24.253 1.00 39.28 300 ARG A CA 1
ATOM 2352 C C . ARG A 1 300 ? -14.609 32.715 25.009 1.00 39.28 300 ARG A C 1
ATOM 2354 O O . ARG A 1 300 ? -15.675 33.264 25.273 1.00 39.28 300 ARG A O 1
ATOM 2361 N N . GLY A 1 301 ? -13.422 33.213 25.347 1.00 35.34 301 GLY A N 1
ATOM 2362 C CA . GLY A 1 301 ? -13.227 34.562 25.866 1.00 35.34 301 GLY A CA 1
ATOM 2363 C C . GLY A 1 301 ? -13.667 35.604 24.839 1.00 35.34 301 GLY A C 1
ATOM 2364 O O . GLY A 1 301 ? -13.278 35.551 23.673 1.00 35.34 301 GLY A O 1
ATOM 2365 N N . ARG A 1 302 ? -14.521 36.521 25.291 1.00 39.72 302 ARG A N 1
ATOM 2366 C CA . ARG A 1 302 ? -14.972 37.720 24.580 1.00 39.72 302 ARG A CA 1
ATOM 2367 C C . ARG A 1 302 ? -13.787 38.684 24.485 1.00 39.72 302 ARG A C 1
ATOM 2369 O O . ARG A 1 302 ? -13.229 39.041 25.517 1.00 39.72 302 ARG A O 1
ATOM 2376 N N . ILE A 1 303 ? -13.414 39.078 23.273 1.00 40.84 303 ILE A N 1
ATOM 2377 C CA . ILE A 1 303 ? -12.476 40.181 23.047 1.00 40.84 303 ILE A CA 1
ATOM 2378 C C . ILE A 1 303 ? -13.308 41.467 23.092 1.00 40.84 303 ILE A C 1
ATOM 2380 O O . ILE A 1 303 ? -14.284 41.581 22.347 1.00 40.84 303 ILE A O 1
ATOM 2384 N N . VAL A 1 304 ? -12.954 42.365 24.012 1.00 51.28 304 VAL A N 1
ATOM 2385 C CA . VAL A 1 304 ? -13.329 43.787 24.017 1.00 51.28 304 VAL A CA 1
ATOM 2386 C C . VAL A 1 304 ? -12.104 44.555 23.554 1.00 51.28 304 VAL A C 1
ATOM 2388 O O . VAL A 1 304 ? -11.001 44.170 24.009 1.00 51.28 304 VAL A O 1
#

Radius of gyration: 27.82 Å; chains: 1; bounding box: 68×95×66 Å